Protein AF-0000000085167346 (afdb_homodimer)

Radius of gyration: 17.02 Å; Cα contacts (8 Å, |Δi|>4): 384; chains: 2; bounding box: 37×52×41 Å

Sequence (220 aa):
MSSNIITVTDASFEADVLQSSQAVLVDFWAPWCMPCKMLAPLLADLAEEFHDTLRIAKVNADENKQHMEKYSVRGLPSILLFVDGVERARLVGMQSKTRLVTFIEDQLELMSSNIITVTDASFEADVLQSSQAVLVDFWAPWCMPCKMLAPLLADLAEEFHDTLRIAKVNADENKQHMEKYSVRGLPSILLFVDGVERARLVGMQSKTRLVTFIEDQLEL

InterPro domains:
  IPR005746 Thioredoxin [PIRSF000077] (4-106)
  IPR005746 Thioredoxin [TIGR01068] (9-107)
  IPR013766 Thioredoxin domain [PF00085] (5-105)
  IPR013766 Thioredoxin domain [PS51352] (1-109)
  IPR036249 Thioredoxin-like superfamily [SSF52833] (2-109)

Solvent-accessible surface area (backbone atoms only — not comparable to full-atom values): 11625 Å² total; per-residue (Å²): 130,82,68,38,57,43,82,43,45,69,86,40,34,56,65,68,43,40,62,24,93,48,31,28,39,34,34,34,30,47,95,86,34,62,57,31,59,67,39,48,62,51,51,54,51,47,19,61,76,33,50,89,60,33,36,31,32,39,31,48,49,87,80,22,56,65,55,32,59,61,58,42,58,84,57,71,22,27,39,37,33,28,49,80,46,36,73,41,33,35,41,43,42,80,68,53,63,69,56,50,51,52,50,51,30,63,76,65,69,100,129,80,68,38,57,44,83,43,46,69,85,42,34,55,64,68,43,41,63,24,93,47,31,28,40,34,36,35,30,46,97,88,36,61,59,30,59,67,39,47,62,51,50,53,51,46,19,61,75,34,50,89,60,34,36,31,31,40,32,50,48,87,78,21,56,65,53,32,58,62,58,42,59,85,58,70,21,26,40,37,33,28,48,79,45,36,75,42,33,36,40,44,42,80,67,53,64,66,55,49,51,51,50,50,30,61,75,64,68,100

Structure (mmCIF, N/CA/C/O backbone):
data_AF-0000000085167346-model_v1
#
loop_
_entity.id
_entity.type
_entity.pdbx_description
1 polymer Thioredoxin
#
loop_
_atom_site.group_PDB
_atom_site.id
_atom_site.type_symbol
_atom_site.label_atom_id
_atom_site.label_alt_id
_atom_site.label_comp_id
_atom_site.label_asym_id
_atom_site.label_entity_id
_atom_site.label_seq_id
_atom_site.pdbx_PDB_ins_code
_atom_site.Cartn_x
_atom_site.Cartn_y
_atom_site.Cartn_z
_atom_site.occupancy
_atom_site.B_iso_or_equiv
_atom_site.auth_seq_id
_atom_site.auth_comp_id
_atom_site.auth_asym_id
_atom_site.auth_atom_id
_atom_site.pdbx_PDB_model_num
ATOM 1 N N . MET A 1 1 ? -1.165 30.406 5.082 1 41 1 MET A N 1
ATOM 2 C CA . MET A 1 1 ? -2.102 29.297 5.027 1 41 1 MET A CA 1
ATOM 3 C C . MET A 1 1 ? -1.536 28.078 5.746 1 41 1 MET A C 1
ATOM 5 O O . MET A 1 1 ? -0.319 27.891 5.793 1 41 1 MET A O 1
ATOM 9 N N . SER A 1 2 ? -2.055 27.453 6.867 1 47.03 2 SER A N 1
ATOM 10 C CA . SER A 1 2 ? -1.569 26.406 7.762 1 47.03 2 SER A CA 1
ATOM 11 C C . SER A 1 2 ? -0.993 25.234 6.977 1 47.03 2 SER A C 1
ATOM 13 O O . SER A 1 2 ? -1.47 24.906 5.887 1 47.03 2 SER A O 1
ATOM 15 N N . SER A 1 3 ? 0.276 24.828 7.191 1 62.5 3 SER A N 1
ATOM 16 C CA . SER A 1 3 ? 1.002 23.844 6.406 1 62.5 3 SER A CA 1
ATOM 17 C C . SER A 1 3 ? 0.186 22.562 6.242 1 62.5 3 SER A C 1
ATOM 19 O O . SER A 1 3 ? -0.367 22.047 7.215 1 62.5 3 SER A O 1
ATOM 21 N N . ASN A 1 4 ? -0.464 22.375 5.117 1 84.38 4 ASN A N 1
ATOM 22 C CA . ASN A 1 4 ? -1.219 21.141 4.867 1 84.38 4 ASN A CA 1
ATOM 23 C C . ASN A 1 4 ? -0.367 19.906 5.102 1 84.38 4 ASN A C 1
ATOM 25 O O . ASN A 1 4 ? -0.736 18.797 4.688 1 84.38 4 ASN A O 1
ATOM 29 N N . ILE A 1 5 ? 0.808 20.281 5.879 1 96 5 ILE A N 1
ATOM 30 C CA . ILE A 1 5 ? 1.661 19.188 6.34 1 96 5 ILE A CA 1
ATOM 31 C C . ILE A 1 5 ? 1.719 19.188 7.863 1 96 5 ILE A C 1
ATOM 33 O O . ILE A 1 5 ? 2.02 20.219 8.484 1 96 5 ILE A O 1
ATOM 37 N N . ILE A 1 6 ? 1.469 18.109 8.477 1 97.44 6 ILE A N 1
ATOM 38 C CA . ILE A 1 6 ? 1.479 18.016 9.93 1 97.44 6 ILE A CA 1
ATOM 39 C C . ILE A 1 6 ? 2.471 16.938 10.367 1 97.44 6 ILE A C 1
ATOM 41 O O . ILE A 1 6 ? 2.721 15.977 9.641 1 97.44 6 ILE A O 1
ATOM 45 N N . THR A 1 7 ? 3.049 17.172 11.539 1 98.25 7 THR A N 1
ATOM 46 C CA . THR A 1 7 ? 3.842 16.125 12.195 1 98.25 7 THR A CA 1
ATOM 47 C C . THR A 1 7 ? 2.959 15.242 13.062 1 98.25 7 THR A C 1
ATOM 49 O O . THR A 1 7 ? 2.189 15.734 13.883 1 98.25 7 THR A O 1
ATOM 52 N N . VAL A 1 8 ? 3.014 14.031 12.883 1 98.75 8 VAL A N 1
ATOM 53 C CA . VAL A 1 8 ? 2.174 13.062 13.578 1 98.75 8 VAL A CA 1
ATOM 54 C C . VAL A 1 8 ? 3.049 12.102 14.375 1 98.75 8 VAL A C 1
ATOM 56 O O . VAL A 1 8 ? 4.109 11.672 13.906 1 98.75 8 VAL A O 1
ATOM 59 N N . THR A 1 9 ? 2.682 11.734 15.602 1 98.69 9 THR A N 1
ATOM 60 C CA . THR A 1 9 ? 3.369 10.797 16.484 1 98.69 9 THR A CA 1
ATOM 61 C C . THR A 1 9 ? 2.477 9.594 16.797 1 98.69 9 THR A C 1
ATOM 63 O O . THR A 1 9 ? 1.293 9.586 16.453 1 98.69 9 THR A O 1
ATOM 66 N N . ASP A 1 10 ? 3.08 8.602 17.406 1 98.69 10 ASP A N 1
ATOM 67 C CA . ASP A 1 10 ? 2.309 7.453 17.859 1 98.69 10 ASP A CA 1
ATOM 68 C C . ASP A 1 10 ? 1.144 7.898 18.75 1 98.69 10 ASP A C 1
ATOM 70 O O . ASP A 1 10 ? 0.058 7.316 18.688 1 98.69 10 ASP A O 1
ATOM 74 N N . ALA 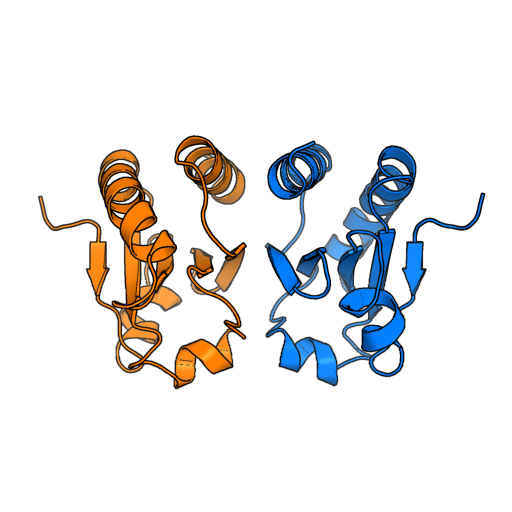A 1 11 ? 1.342 8.984 19.469 1 98.56 11 ALA A N 1
ATOM 75 C CA . ALA A 1 11 ? 0.321 9.453 20.391 1 98.56 11 ALA A CA 1
ATOM 76 C C . ALA A 1 11 ? -0.81 10.164 19.656 1 98.56 11 ALA A C 1
ATOM 78 O O . ALA A 1 11 ? -1.964 10.117 20.094 1 98.56 11 ALA A O 1
ATOM 79 N N . SER A 1 12 ? -0.511 10.797 18.562 1 98.56 12 SER A N 1
ATOM 80 C CA . SER A 1 12 ? -1.513 11.641 17.922 1 98.56 12 SER A CA 1
ATOM 81 C C . SER A 1 12 ? -2.092 10.977 16.672 1 98.56 12 SER A C 1
ATOM 83 O O . SER A 1 12 ? -3.055 11.469 16.078 1 98.56 12 SER A O 1
ATOM 85 N N . PHE A 1 13 ? -1.532 9.867 16.281 1 98.88 13 PHE A N 1
ATOM 86 C CA . PHE A 1 13 ? -1.864 9.219 15.016 1 98.88 13 PHE A CA 1
ATOM 87 C C . PHE A 1 13 ? -3.367 9 14.898 1 98.88 13 PHE A C 1
ATOM 89 O O . PHE A 1 13 ? -3.963 9.289 13.859 1 98.88 13 PHE A O 1
ATOM 96 N N . GLU A 1 14 ? -4.004 8.477 15.914 1 98.62 14 GLU A N 1
ATOM 97 C CA . GLU A 1 14 ? -5.438 8.203 15.883 1 98.62 14 GLU A CA 1
ATOM 98 C C . GLU A 1 14 ? -6.234 9.461 15.57 1 98.62 14 GLU A C 1
ATOM 100 O O . GLU A 1 14 ? -7.043 9.477 14.641 1 98.62 14 GLU A O 1
ATOM 105 N N . ALA A 1 15 ? -6.02 10.484 16.266 1 98.56 15 ALA A N 1
ATOM 106 C CA . ALA A 1 15 ? -6.758 11.734 16.109 1 98.56 15 ALA A CA 1
ATOM 107 C C . ALA A 1 15 ? -6.441 12.398 14.773 1 98.56 15 ALA A C 1
ATOM 109 O O . ALA A 1 15 ? -7.348 12.836 14.055 1 98.56 15 ALA A O 1
ATOM 110 N N . ASP A 1 16 ? -5.137 12.367 14.383 1 98.31 16 ASP A N 1
ATOM 111 C CA . ASP A 1 16 ? -4.691 13.164 13.242 1 98.31 16 ASP A CA 1
ATOM 112 C C . ASP A 1 16 ? -4.934 12.422 11.93 1 98.31 16 ASP A C 1
ATOM 114 O O . ASP A 1 16 ? -5.133 13.047 10.883 1 98.31 16 ASP A O 1
ATOM 118 N N . VAL A 1 17 ? -4.93 11.078 12 1 98.62 17 VAL A N 1
ATOM 119 C CA . VAL A 1 17 ? -4.969 10.297 10.766 1 98.62 17 VAL A CA 1
ATOM 120 C C . VAL A 1 17 ? -6.27 9.5 10.711 1 98.62 17 VAL A C 1
ATOM 122 O O . VAL A 1 17 ? -7.062 9.664 9.781 1 98.62 17 VAL A O 1
ATOM 125 N N . LEU A 1 18 ? -6.555 8.75 11.719 1 98.62 18 LEU A N 1
ATOM 126 C CA . LEU A 1 18 ? -7.656 7.793 11.641 1 98.62 18 LEU A CA 1
ATOM 127 C C . LEU A 1 18 ? -9 8.5 11.805 1 98.62 18 LEU A C 1
ATOM 129 O O . LEU A 1 18 ? -10 8.07 11.227 1 98.62 18 LEU A O 1
ATOM 133 N N . GLN A 1 19 ? -9.047 9.578 12.508 1 98.62 19 GLN A N 1
ATOM 134 C CA . GLN A 1 19 ? -10.297 10.273 12.758 1 98.62 19 GLN A CA 1
ATOM 135 C C . GLN A 1 19 ? -10.414 11.531 11.898 1 98.62 19 GLN A C 1
ATOM 137 O O . GLN A 1 19 ? -11.344 12.32 12.062 1 98.62 19 GLN A O 1
ATOM 142 N N . SER A 1 20 ? -9.453 11.695 11.008 1 97.56 20 SER A N 1
ATOM 143 C CA . SER A 1 20 ? -9.5 12.859 10.133 1 97.56 20 SER A CA 1
ATOM 144 C C . SER A 1 20 ? -10.703 12.812 9.203 1 97.56 20 SER A C 1
ATOM 146 O O . SER A 1 20 ? -11.047 11.75 8.672 1 97.56 20 SER A O 1
ATOM 148 N N . SER A 1 21 ? -11.336 13.945 8.93 1 96.25 21 SER A N 1
ATOM 149 C CA . SER A 1 21 ? -12.422 14.039 7.965 1 96.25 21 SER A CA 1
ATOM 150 C C . SER A 1 21 ? -11.898 14.102 6.539 1 96.25 21 SER A C 1
ATOM 152 O O . SER A 1 21 ? -12.641 13.844 5.586 1 96.25 21 SER A O 1
ATOM 154 N N . GLN A 1 22 ? -10.664 14.461 6.387 1 96.25 22 GLN A N 1
ATOM 155 C CA . GLN A 1 22 ? -10 14.477 5.09 1 96.25 22 GLN A CA 1
ATOM 156 C C . GLN A 1 22 ? -9.148 13.227 4.887 1 96.25 22 GLN A C 1
ATOM 158 O O . GLN A 1 22 ? -8.719 12.594 5.855 1 96.25 22 GLN A O 1
ATOM 163 N N . ALA A 1 23 ? -8.93 12.891 3.61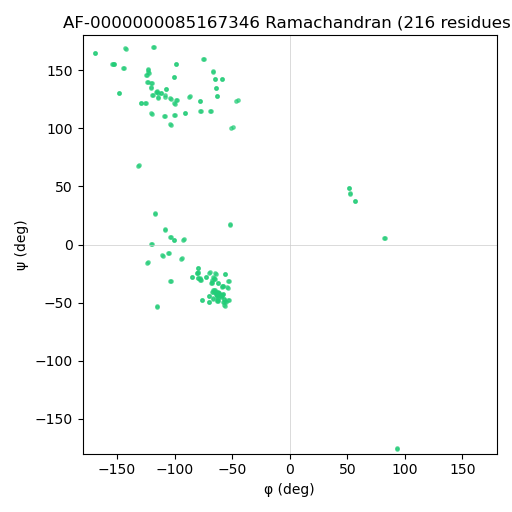3 1 98.25 23 ALA A N 1
ATOM 164 C CA . ALA A 1 23 ? -7.898 11.898 3.324 1 98.25 23 ALA A CA 1
ATOM 165 C C . ALA A 1 23 ? -6.535 12.352 3.84 1 98.25 23 ALA A C 1
ATOM 167 O O . ALA A 1 23 ? -6.223 13.547 3.816 1 98.25 23 ALA A O 1
ATOM 168 N N . VAL A 1 24 ? -5.742 11.414 4.352 1 98.69 24 VAL A N 1
ATOM 169 C CA . VAL A 1 24 ? -4.426 11.758 4.883 1 98.69 24 VAL A CA 1
ATOM 170 C C . VAL A 1 24 ? -3.357 10.898 4.203 1 98.69 24 VAL A C 1
ATOM 172 O O . VAL A 1 24 ? -3.465 9.672 4.176 1 98.69 24 VAL A O 1
ATOM 175 N N . LEU A 1 25 ? -2.449 11.531 3.602 1 98.88 2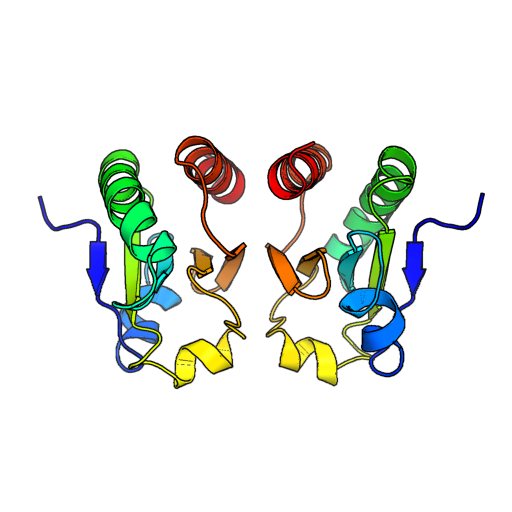5 LEU A N 1
ATOM 176 C CA . LEU A 1 25 ? -1.25 10.875 3.096 1 98.88 25 LEU A CA 1
ATOM 177 C C . LEU A 1 25 ? -0.141 10.883 4.145 1 98.88 25 LEU A C 1
ATOM 179 O O . LEU A 1 25 ? 0.386 11.945 4.488 1 98.88 25 LEU A O 1
ATOM 183 N N . VAL A 1 26 ? 0.184 9.711 4.605 1 98.94 26 VAL A N 1
ATOM 184 C CA . VAL A 1 26 ? 1.174 9.586 5.672 1 98.94 26 VAL A CA 1
ATOM 185 C C . VAL A 1 26 ? 2.533 9.234 5.074 1 98.94 26 VAL A C 1
ATOM 187 O O . VAL A 1 26 ? 2.662 8.242 4.352 1 98.94 26 VAL A O 1
ATOM 190 N N . ASP A 1 27 ? 3.512 10.062 5.383 1 98.94 27 ASP A N 1
ATOM 191 C CA . ASP A 1 27 ? 4.902 9.852 4.992 1 98.94 27 ASP A CA 1
ATOM 192 C C . ASP A 1 27 ? 5.738 9.367 6.176 1 98.94 27 ASP A C 1
ATOM 194 O O . ASP A 1 27 ? 6.027 10.133 7.094 1 98.94 27 ASP A O 1
ATOM 198 N N . PHE A 1 28 ? 6.016 8.086 6.148 1 98.94 28 PHE A N 1
ATOM 199 C CA . PHE A 1 28 ? 7.023 7.582 7.078 1 98.94 28 PHE A CA 1
ATOM 200 C C . PHE A 1 28 ? 8.422 7.906 6.578 1 98.94 28 PHE A C 1
ATOM 202 O O . PHE A 1 28 ? 8.805 7.496 5.48 1 98.94 28 PHE A O 1
ATOM 209 N N . TRP A 1 29 ? 9.156 8.586 7.418 1 98.88 29 TRP A N 1
ATOM 210 C CA . TRP A 1 29 ? 10.445 9.133 6.996 1 98.88 29 TRP A CA 1
ATOM 211 C C . TRP A 1 29 ? 11.469 9.039 8.125 1 98.88 29 TRP A C 1
ATOM 213 O O . TRP A 1 29 ? 11.141 8.641 9.242 1 98.88 29 TRP A O 1
ATOM 223 N N . ALA A 1 30 ? 12.727 9.289 7.762 1 98.81 30 ALA A N 1
ATOM 224 C CA . ALA A 1 30 ? 13.797 9.438 8.75 1 98.81 30 ALA A CA 1
ATOM 225 C C . ALA A 1 30 ? 14.805 10.492 8.297 1 98.81 30 ALA A C 1
ATOM 227 O O . ALA A 1 30 ? 14.992 10.719 7.102 1 98.81 30 ALA A O 1
ATOM 228 N N . PRO A 1 31 ? 15.469 11.141 9.312 1 98.19 31 PRO A N 1
ATOM 229 C CA . PRO A 1 31 ? 16.422 12.195 8.953 1 98.19 31 PRO A CA 1
ATOM 230 C C . PRO A 1 31 ? 17.625 11.664 8.164 1 98.19 31 PRO A C 1
ATOM 232 O O . PRO A 1 31 ? 18.266 12.414 7.426 1 98.19 31 PRO A O 1
ATOM 235 N N . TRP A 1 32 ? 17.984 10.391 8.289 1 98.38 32 TRP A N 1
ATOM 236 C CA . TRP A 1 32 ? 19.156 9.789 7.664 1 98.38 32 TRP A CA 1
ATOM 237 C C . TRP A 1 32 ? 18.797 9.18 6.312 1 98.38 32 TRP A C 1
ATOM 239 O O . TRP A 1 32 ? 19.641 8.555 5.668 1 98.38 32 TRP A O 1
ATOM 249 N N . CYS A 1 33 ? 17.672 9.328 5.902 1 98.5 33 CYS A N 1
ATOM 250 C CA . CYS A 1 33 ? 17.203 8.695 4.676 1 98.5 33 CYS A CA 1
ATOM 251 C C . CYS A 1 33 ? 17.219 9.672 3.51 1 98.5 33 CYS A C 1
ATOM 253 O O . CYS A 1 33 ? 16.375 10.555 3.416 1 98.5 33 CYS A O 1
ATOM 255 N N . MET A 1 34 ? 18.031 9.508 2.576 1 98.56 34 MET A N 1
ATOM 256 C CA . MET A 1 34 ? 18.234 10.445 1.479 1 98.56 34 MET A CA 1
ATOM 257 C C . MET A 1 34 ? 17.016 10.461 0.546 1 98.56 34 MET A C 1
ATOM 259 O O . MET A 1 34 ? 16.516 11.523 0.186 1 98.56 34 MET A O 1
ATOM 263 N N . PRO A 1 35 ? 16.578 9.328 0.141 1 98.69 35 PRO A N 1
ATOM 264 C CA . PRO A 1 35 ? 15.352 9.414 -0.658 1 98.69 35 PRO A CA 1
ATOM 265 C C . PRO A 1 35 ? 14.227 10.164 0.053 1 98.69 35 PRO A C 1
ATOM 267 O O . PRO A 1 35 ? 13.445 10.867 -0.593 1 98.69 35 PRO A O 1
ATOM 270 N N . CYS A 1 36 ? 14.109 10.016 1.337 1 98.81 36 CYS A N 1
ATOM 271 C CA . CYS A 1 36 ? 13.125 10.773 2.102 1 98.81 36 CYS A CA 1
ATOM 272 C C . CYS A 1 36 ? 13.352 12.273 1.956 1 98.81 36 CYS A C 1
ATOM 274 O O . CYS A 1 36 ? 12.391 13.031 1.812 1 98.81 36 CYS A O 1
ATOM 276 N N . LYS A 1 37 ? 14.555 12.625 2.031 1 98.5 37 LYS A N 1
ATOM 277 C CA . LYS A 1 37 ? 14.875 14.039 1.878 1 98.5 37 LYS A CA 1
ATOM 278 C C . LYS A 1 37 ? 14.477 14.555 0.498 1 98.5 37 LYS A C 1
ATOM 280 O O . LYS A 1 37 ? 13.977 15.672 0.364 1 98.5 37 LYS A O 1
ATOM 285 N N . MET A 1 38 ? 14.727 13.75 -0.525 1 98.69 38 MET A N 1
ATOM 286 C CA . MET A 1 38 ? 14.359 14.102 -1.894 1 98.69 38 MET A CA 1
ATOM 287 C C . MET A 1 38 ? 12.852 14.172 -2.059 1 98.69 38 MET A C 1
ATOM 289 O O . MET A 1 38 ? 12.344 14.938 -2.875 1 98.69 38 MET A O 1
ATOM 293 N N . LEU A 1 39 ? 12.141 13.43 -1.295 1 98.69 39 LEU A N 1
ATOM 294 C CA . LEU A 1 39 ? 10.688 13.328 -1.387 1 98.69 39 LEU A CA 1
ATOM 295 C C . LEU A 1 39 ? 10.023 14.523 -0.704 1 98.69 39 LEU A C 1
ATOM 297 O O . LEU A 1 39 ? 8.938 14.945 -1.113 1 98.69 39 LEU A O 1
ATOM 301 N N . ALA A 1 40 ? 10.656 15.062 0.27 1 98.19 40 ALA A N 1
ATOM 302 C CA . ALA A 1 40 ? 10.07 16.062 1.159 1 98.19 40 ALA A CA 1
ATOM 303 C C . ALA A 1 40 ? 9.531 17.25 0.369 1 98.19 40 ALA A C 1
ATOM 305 O O . ALA A 1 40 ? 8.375 17.641 0.537 1 98.19 40 ALA A O 1
ATOM 306 N N . PRO A 1 41 ? 10.336 17.844 -0.575 1 97.94 41 PRO A N 1
ATOM 307 C CA . PRO A 1 41 ? 9.797 19 -1.303 1 97.94 41 PRO A CA 1
ATOM 308 C C . PRO A 1 41 ? 8.641 18.625 -2.227 1 97.94 41 PRO A C 1
ATOM 310 O O . PRO A 1 41 ? 7.746 19.438 -2.461 1 97.94 41 PRO A O 1
ATOM 313 N N . LEU A 1 42 ? 8.625 17.422 -2.771 1 98.5 42 LEU A N 1
ATOM 314 C CA . LEU A 1 42 ? 7.52 16.984 -3.613 1 98.5 42 LEU A CA 1
ATOM 315 C C . LEU A 1 42 ? 6.227 16.891 -2.811 1 98.5 42 LEU A C 1
ATOM 317 O O . LEU A 1 42 ? 5.164 17.281 -3.295 1 98.5 42 LEU A O 1
ATOM 321 N N . LEU A 1 43 ? 6.367 16.406 -1.572 1 98.38 43 LEU A N 1
ATOM 322 C CA . LEU A 1 43 ? 5.195 16.297 -0.712 1 98.38 43 LEU A CA 1
ATOM 323 C C . LEU A 1 43 ? 4.684 17.672 -0.317 1 98.38 43 LEU A C 1
ATOM 325 O O . LEU A 1 43 ? 3.475 17.875 -0.169 1 98.38 43 LEU A O 1
ATOM 329 N N . ALA A 1 44 ? 5.598 18.609 -0.169 1 97.25 44 ALA A N 1
ATOM 330 C CA . ALA A 1 44 ? 5.188 20 0.105 1 97.25 44 ALA A CA 1
ATOM 331 C C . ALA A 1 44 ? 4.379 20.562 -1.053 1 97.25 44 ALA A C 1
ATOM 333 O O . ALA A 1 44 ? 3.35 21.219 -0.839 1 97.25 44 ALA A O 1
ATOM 334 N N . ASP A 1 45 ? 4.828 20.297 -2.234 1 97.31 45 ASP A N 1
ATOM 335 C CA . ASP A 1 45 ? 4.102 20.734 -3.424 1 97.31 45 ASP A CA 1
ATOM 336 C C . ASP A 1 45 ? 2.711 20.109 -3.48 1 97.31 45 ASP A C 1
ATOM 338 O O . ASP A 1 45 ? 1.728 20.781 -3.789 1 97.31 45 ASP A O 1
ATOM 342 N N . LEU A 1 46 ? 2.633 18.844 -3.146 1 97.75 46 LEU A N 1
ATOM 343 C CA . LEU A 1 46 ? 1.366 18.125 -3.174 1 97.75 46 LEU A CA 1
ATOM 344 C C . LEU A 1 46 ? 0.411 18.672 -2.115 1 97.75 46 LEU A C 1
ATOM 346 O O . LEU A 1 46 ? -0.798 18.75 -2.346 1 97.75 46 LEU A O 1
ATOM 350 N N . ALA A 1 47 ? 0.961 18.984 -0.98 1 97.12 47 ALA A N 1
ATOM 351 C CA . ALA A 1 47 ? 0.144 19.531 0.096 1 97.12 47 ALA A CA 1
ATOM 352 C C . ALA A 1 47 ? -0.558 20.812 -0.351 1 97.12 47 ALA A C 1
ATOM 354 O O . ALA A 1 47 ? -1.704 21.062 0.03 1 97.12 47 ALA A O 1
ATOM 355 N N . GLU A 1 48 ? 0.158 21.516 -1.148 1 95.75 48 GLU A N 1
ATOM 356 C CA . GLU A 1 48 ? -0.43 22.75 -1.684 1 95.75 48 GLU A CA 1
ATOM 357 C C . GLU A 1 48 ? -1.436 22.438 -2.789 1 95.75 48 GLU A C 1
ATOM 359 O O . GLU A 1 48 ? -2.553 22.953 -2.781 1 95.75 48 GLU A O 1
ATOM 364 N N . GLU A 1 49 ? -1.074 21.641 -3.658 1 95.69 49 GLU A N 1
ATOM 365 C CA . GLU A 1 49 ? -1.883 21.312 -4.832 1 95.69 49 GLU A CA 1
ATOM 366 C C . GLU A 1 49 ? -3.205 20.656 -4.426 1 95.69 49 GLU A C 1
ATOM 368 O O . GLU A 1 49 ? -4.238 20.922 -5.047 1 95.69 49 GLU A O 1
ATOM 373 N N . PHE A 1 50 ? -3.197 19.891 -3.336 1 96.75 50 PHE A N 1
ATOM 374 C CA . PHE A 1 50 ? -4.375 19.125 -2.939 1 96.75 50 PHE A CA 1
ATOM 375 C C . PHE A 1 50 ? -4.895 19.609 -1.587 1 96.75 50 PHE A C 1
ATOM 377 O O . PHE A 1 50 ? -5.512 18.828 -0.849 1 96.75 50 PHE A O 1
ATOM 384 N N . HIS A 1 51 ? -4.656 20.797 -1.252 1 93.44 51 HIS A N 1
ATOM 385 C CA . HIS A 1 51 ? -4.891 21.328 0.085 1 93.44 51 HIS A CA 1
ATOM 386 C C . HIS A 1 51 ? -6.344 21.141 0.508 1 93.44 51 HIS A C 1
ATOM 388 O O . HIS A 1 51 ? -6.633 20.984 1.696 1 93.44 51 HIS A O 1
ATOM 394 N N . ASP A 1 52 ? -7.238 21.047 -0.352 1 92.94 52 ASP A N 1
ATOM 395 C CA . ASP A 1 52 ? -8.656 20.969 -0.004 1 92.94 52 ASP A CA 1
ATOM 396 C C . ASP A 1 52 ? -9.117 19.516 0.098 1 92.94 52 ASP A C 1
ATOM 398 O O . ASP A 1 52 ? -10.188 19.234 0.639 1 92.94 52 ASP A O 1
ATOM 402 N N . THR A 1 53 ? -8.328 18.594 -0.347 1 95.06 53 THR A N 1
ATOM 403 C CA . THR A 1 53 ? -8.812 17.219 -0.477 1 95.06 53 THR A CA 1
ATOM 404 C C . THR A 1 53 ? -7.922 16.266 0.304 1 95.06 53 THR A C 1
ATOM 406 O O . THR A 1 53 ? -8.344 15.148 0.635 1 95.06 53 THR A O 1
ATOM 409 N N . LEU A 1 54 ? -6.734 16.781 0.651 1 96.62 54 LEU A N 1
ATOM 410 C CA . LEU A 1 54 ? -5.727 15.867 1.17 1 96.62 54 LEU A CA 1
ATOM 411 C C . LEU A 1 54 ? -4.832 16.562 2.193 1 96.62 54 LEU A C 1
ATOM 413 O O . LEU A 1 54 ? -4.387 17.688 1.97 1 96.62 54 LEU A O 1
ATOM 417 N N . ARG A 1 55 ? -4.652 15.922 3.369 1 97.19 55 ARG A N 1
ATOM 418 C CA . ARG A 1 55 ? -3.637 16.344 4.332 1 97.19 55 ARG A CA 1
ATOM 419 C C . ARG A 1 55 ? -2.402 15.445 4.242 1 97.19 55 ARG A C 1
ATOM 421 O O . ARG A 1 55 ? -2.516 14.242 4.004 1 97.19 55 ARG A O 1
ATOM 428 N N . ILE A 1 56 ? -1.296 16.016 4.426 1 98.44 56 ILE A N 1
ATOM 429 C CA . ILE A 1 56 ? -0.064 15.234 4.453 1 98.44 56 ILE A CA 1
ATOM 430 C C . ILE A 1 56 ? 0.472 15.172 5.883 1 98.44 56 ILE A C 1
ATOM 432 O O . ILE A 1 56 ? 0.557 16.188 6.57 1 98.44 56 ILE A O 1
ATOM 436 N N . ALA A 1 57 ? 0.746 14.016 6.355 1 98.75 57 ALA A N 1
ATOM 437 C CA . ALA A 1 57 ? 1.27 13.758 7.695 1 98.75 57 ALA A CA 1
ATOM 438 C C . ALA A 1 57 ? 2.668 13.148 7.629 1 98.75 57 ALA A C 1
ATOM 440 O O . ALA A 1 57 ? 2.918 12.234 6.836 1 98.75 57 ALA A O 1
ATOM 441 N N . LYS A 1 58 ? 3.551 13.672 8.375 1 98.81 58 LYS A N 1
ATOM 442 C CA . LYS A 1 58 ? 4.902 13.133 8.477 1 98.81 58 LYS A CA 1
ATOM 443 C C . LYS A 1 58 ? 5.094 12.367 9.781 1 98.81 58 LYS A C 1
ATOM 445 O O . LYS A 1 58 ? 4.84 12.906 10.867 1 98.81 58 LYS A O 1
ATOM 450 N N . VAL A 1 59 ? 5.527 11.148 9.68 1 98.88 59 VAL A N 1
ATOM 451 C CA . VAL A 1 59 ? 5.785 10.297 10.836 1 98.88 59 VAL A CA 1
ATOM 452 C C . VAL A 1 59 ? 7.25 9.867 10.844 1 98.88 59 VAL A C 1
ATOM 454 O O . VAL A 1 59 ? 7.684 9.102 9.977 1 98.88 59 VAL A O 1
ATOM 457 N N . ASN A 1 60 ? 8.039 10.336 11.828 1 98.94 60 ASN A N 1
ATOM 458 C CA . ASN A 1 60 ? 9.438 9.93 11.969 1 98.94 60 ASN A CA 1
ATOM 459 C C . ASN A 1 60 ? 9.547 8.461 12.3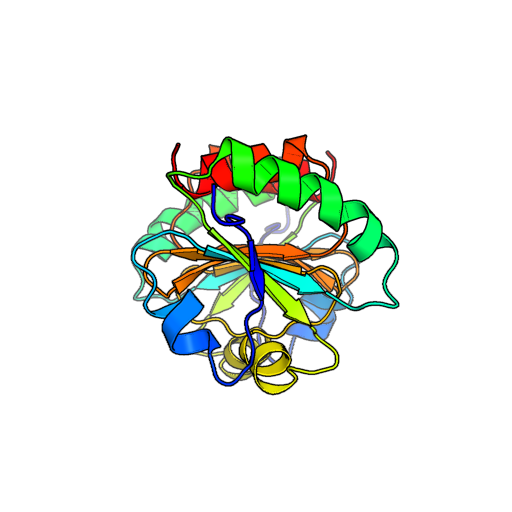91 1 98.94 60 ASN A C 1
ATOM 461 O O . ASN A 1 60 ? 9.156 8.102 13.5 1 98.94 60 ASN A O 1
ATOM 465 N N . ALA A 1 61 ? 10.102 7.699 11.516 1 98.69 61 ALA A N 1
ATOM 466 C CA . ALA A 1 61 ? 10.156 6.25 11.719 1 98.69 61 ALA A CA 1
ATOM 467 C C . ALA A 1 61 ? 11.031 5.898 12.922 1 98.69 61 ALA A C 1
ATOM 469 O O . ALA A 1 61 ? 10.797 4.887 13.586 1 98.69 61 ALA A O 1
ATOM 470 N N . ASP A 1 62 ? 12.039 6.711 13.219 1 98.44 62 ASP A N 1
ATOM 471 C CA . ASP A 1 62 ? 12.945 6.453 14.336 1 98.44 62 ASP A CA 1
ATOM 472 C C . ASP A 1 62 ? 12.234 6.641 15.672 1 98.44 62 ASP A C 1
ATOM 474 O O . ASP A 1 62 ? 12.594 6.016 16.672 1 98.44 62 ASP A O 1
ATOM 478 N N . GLU A 1 63 ? 11.211 7.406 15.648 1 98.5 63 GLU A N 1
ATOM 479 C CA . GLU A 1 63 ? 10.602 7.848 16.906 1 98.5 63 GLU A CA 1
ATOM 480 C C . GLU A 1 63 ? 9.227 7.211 17.109 1 98.5 63 GLU A C 1
ATOM 482 O O . GLU A 1 63 ? 8.617 7.367 18.156 1 98.5 63 GLU A O 1
ATOM 487 N N . ASN A 1 64 ? 8.75 6.57 16.141 1 98.56 64 ASN A N 1
ATOM 488 C CA . ASN A 1 64 ? 7.379 6.078 16.156 1 98.56 64 ASN A CA 1
ATOM 489 C C . ASN A 1 64 ? 7.305 4.613 15.742 1 98.56 64 ASN A C 1
ATOM 491 O O . ASN A 1 64 ? 6.613 4.273 14.781 1 98.56 64 ASN A O 1
ATOM 495 N N . LYS A 1 65 ? 7.836 3.742 16.562 1 97.94 65 LYS A N 1
ATOM 496 C CA . LYS A 1 65 ? 8 2.322 16.266 1 97.94 65 LYS A CA 1
ATOM 497 C C . LYS A 1 65 ? 6.66 1.595 16.312 1 97.94 65 LYS A C 1
ATOM 499 O O . LYS A 1 65 ? 6.457 0.617 15.586 1 97.94 65 LYS A O 1
ATOM 504 N N . GLN A 1 66 ? 5.766 2.131 17.125 1 98.19 66 GLN A N 1
ATOM 505 C CA . GLN A 1 66 ? 4.469 1.477 17.25 1 98.19 66 GLN A CA 1
ATOM 506 C C . GLN A 1 66 ? 3.727 1.464 15.914 1 98.19 66 GLN A C 1
ATOM 508 O O . GLN A 1 66 ? 3.25 0.416 15.469 1 98.19 66 GLN A O 1
ATOM 513 N N . HIS A 1 67 ? 3.654 2.555 15.25 1 98.12 67 HIS A N 1
ATOM 514 C CA . HIS A 1 67 ? 2.898 2.615 14.008 1 98.12 67 HIS A CA 1
ATOM 515 C C . HIS A 1 67 ? 3.709 2.061 12.844 1 98.12 67 HIS A C 1
ATOM 517 O O . HIS A 1 67 ? 3.143 1.592 11.852 1 98.12 67 HIS A O 1
ATOM 523 N N . MET A 1 68 ? 5.086 2.088 12.945 1 97.94 68 MET A N 1
ATOM 524 C CA . MET A 1 68 ? 5.895 1.34 11.984 1 97.94 68 MET A CA 1
ATOM 525 C C . MET A 1 68 ? 5.512 -0.137 11.984 1 97.94 68 MET A C 1
ATOM 527 O O . MET A 1 68 ? 5.305 -0.728 10.922 1 97.94 68 MET A O 1
ATOM 531 N N . GLU A 1 69 ? 5.414 -0.658 13.203 1 97.5 69 GLU A N 1
ATOM 532 C CA . GLU A 1 69 ? 5.066 -2.068 13.352 1 97.5 69 GLU A CA 1
ATOM 533 C C . GLU A 1 69 ? 3.615 -2.324 12.961 1 97.5 69 GLU A C 1
ATOM 535 O O . GLU A 1 69 ? 3.322 -3.26 12.211 1 97.5 69 GLU A O 1
ATOM 540 N N . LYS A 1 70 ? 2.713 -1.479 13.391 1 97.62 70 LYS A N 1
ATOM 541 C CA . LYS A 1 70 ? 1.281 -1.658 13.156 1 97.62 70 LYS A CA 1
ATOM 542 C C . LYS A 1 70 ? 0.967 -1.714 11.664 1 97.62 70 LYS A C 1
ATOM 544 O O . LYS A 1 70 ? 0.111 -2.49 11.234 1 97.62 70 LYS A O 1
ATOM 549 N N . TYR A 1 71 ? 1.678 -0.944 10.922 1 98.19 71 TYR A N 1
ATOM 550 C CA . TYR A 1 71 ? 1.374 -0.874 9.5 1 98.19 71 TYR A CA 1
ATOM 551 C C . TYR A 1 71 ? 2.447 -1.576 8.68 1 98.19 71 TYR A C 1
ATOM 553 O O . TYR A 1 71 ? 2.488 -1.44 7.453 1 98.19 71 TYR A O 1
ATOM 561 N N . SER A 1 72 ? 3.293 -2.34 9.359 1 97.88 72 SER A N 1
ATOM 562 C CA . SER A 1 72 ? 4.32 -3.154 8.711 1 97.88 72 SER A CA 1
ATOM 563 C C . SER A 1 72 ? 5.145 -2.326 7.734 1 97.88 72 SER A C 1
ATOM 565 O O . SER A 1 72 ? 5.348 -2.732 6.59 1 97.88 72 SER A O 1
ATOM 567 N N . VAL A 1 73 ? 5.598 -1.176 8.234 1 98 73 VAL A N 1
ATOM 568 C CA . VAL A 1 73 ? 6.508 -0.35 7.445 1 98 73 VAL A CA 1
ATOM 569 C C . VAL A 1 73 ? 7.914 -0.939 7.496 1 98 73 VAL A C 1
ATOM 571 O O . VAL A 1 73 ? 8.555 -0.946 8.547 1 98 73 VAL A O 1
ATOM 574 N N . ARG A 1 74 ? 8.391 -1.385 6.32 1 95.06 74 ARG A N 1
ATOM 575 C CA . ARG A 1 74 ? 9.641 -2.133 6.301 1 95.06 74 ARG A CA 1
ATOM 576 C C . ARG A 1 74 ? 10.688 -1.43 5.438 1 95.06 74 ARG A C 1
ATOM 578 O O . ARG A 1 74 ? 11.812 -1.906 5.309 1 95.06 74 ARG A O 1
ATOM 585 N N . GLY A 1 75 ? 10.352 -0.366 4.902 1 96.94 75 GLY A N 1
ATOM 586 C CA . GLY A 1 75 ? 11.219 0.476 4.098 1 96.94 75 GLY A CA 1
ATOM 587 C C . GLY A 1 75 ? 10.828 1.94 4.125 1 96.94 75 GLY A C 1
ATOM 588 O O . GLY A 1 75 ? 9.688 2.275 4.449 1 96.94 75 GLY A O 1
ATOM 589 N N . LEU A 1 76 ? 11.898 2.789 3.838 1 98.31 76 LEU A N 1
ATOM 590 C CA . LEU A 1 76 ? 11.641 4.223 3.795 1 98.31 76 LEU A CA 1
ATOM 591 C C . LEU A 1 76 ? 12.047 4.809 2.449 1 98.31 76 LEU A C 1
ATOM 593 O O . LEU A 1 76 ? 13.008 4.344 1.828 1 98.31 76 LEU A O 1
ATOM 597 N N . PRO A 1 77 ? 11.328 5.875 2.078 1 98.88 77 PRO A N 1
ATOM 598 C CA . PRO A 1 77 ? 10.047 6.328 2.627 1 98.88 77 PRO A CA 1
ATOM 599 C C . PRO A 1 77 ? 8.906 5.355 2.332 1 98.88 77 PRO A C 1
ATOM 601 O O . PRO A 1 77 ? 9.016 4.523 1.429 1 98.88 77 PRO A O 1
ATOM 604 N N . SER A 1 78 ? 7.953 5.242 3.139 1 98.88 78 SER A N 1
ATOM 605 C CA . SER A 1 78 ? 6.66 4.625 2.854 1 98.88 78 SER A CA 1
ATOM 606 C C . SER A 1 78 ? 5.535 5.648 2.91 1 98.88 78 SER A C 1
ATOM 608 O O . SER A 1 78 ? 5.426 6.41 3.875 1 98.88 78 SER A O 1
ATOM 610 N N . ILE A 1 79 ? 4.777 5.703 1.865 1 98.88 79 ILE A N 1
ATOM 611 C CA . ILE A 1 79 ? 3.67 6.637 1.714 1 98.88 79 ILE A CA 1
ATOM 612 C C . ILE A 1 79 ? 2.344 5.883 1.793 1 98.88 79 ILE A C 1
ATOM 614 O O . ILE A 1 79 ? 2.018 5.094 0.905 1 98.88 79 ILE A O 1
ATOM 618 N N . LEU A 1 80 ? 1.6 6.098 2.852 1 98.88 80 LEU A N 1
ATOM 619 C CA . LEU A 1 80 ? 0.323 5.418 3.045 1 98.88 80 LEU A CA 1
ATOM 620 C C . LEU A 1 80 ? -0.837 6.402 2.934 1 98.88 80 LEU A C 1
ATOM 622 O O . LEU A 1 80 ? -0.812 7.469 3.551 1 98.88 80 LEU A O 1
ATOM 626 N N . LEU A 1 81 ? -1.83 6.059 2.143 1 98.94 81 LEU A N 1
ATOM 627 C CA . LEU A 1 81 ? -3.029 6.879 2.012 1 98.94 81 LEU A CA 1
ATOM 628 C C . LEU A 1 81 ? -4.168 6.312 2.854 1 98.94 81 LEU A C 1
ATOM 630 O O . LEU A 1 81 ? -4.539 5.145 2.699 1 98.94 81 LEU A O 1
ATOM 634 N N . PHE A 1 82 ? -4.633 7.16 3.754 1 98.81 82 PHE A N 1
ATOM 635 C CA . PHE A 1 82 ? -5.781 6.809 4.578 1 98.81 82 PHE A CA 1
ATOM 636 C C . PHE A 1 82 ? -7.012 7.598 4.156 1 98.81 82 PHE A C 1
ATOM 638 O O . PHE A 1 82 ? -6.934 8.805 3.926 1 98.81 82 PHE A O 1
ATOM 645 N N . VAL A 1 83 ? -8.117 6.945 4.023 1 98.19 83 VAL A N 1
ATOM 646 C CA . VAL A 1 83 ? -9.43 7.535 3.779 1 98.19 83 VAL A CA 1
ATOM 647 C C . VAL A 1 83 ? -10.438 6.98 4.777 1 98.19 83 VAL A C 1
ATOM 649 O O . VAL A 1 83 ? -10.578 5.762 4.922 1 98.19 83 VAL A O 1
ATOM 652 N N . ASP A 1 84 ? -11.047 7.906 5.535 1 97.31 84 ASP A N 1
ATOM 653 C CA . ASP A 1 84 ? -12.023 7.512 6.551 1 97.31 84 ASP A CA 1
ATOM 654 C C . ASP A 1 84 ? -11.414 6.52 7.539 1 97.31 84 ASP A C 1
ATOM 656 O O . ASP A 1 84 ? -12.039 5.512 7.879 1 97.31 84 ASP A O 1
ATOM 660 N N . GLY A 1 85 ? -10.172 6.777 7.816 1 97.62 85 GLY A N 1
ATOM 661 C CA . GLY A 1 85 ? -9.5 6.043 8.875 1 97.62 85 GLY A CA 1
ATOM 662 C C . GLY A 1 85 ? -8.977 4.691 8.43 1 97.62 85 GLY A C 1
ATOM 663 O O . GLY A 1 85 ? -8.445 3.928 9.234 1 97.62 85 GLY A O 1
ATOM 664 N N . VAL A 1 86 ? -9.078 4.367 7.098 1 97.31 86 VAL A N 1
ATOM 665 C CA . VAL A 1 86 ? -8.664 3.068 6.578 1 97.31 86 VAL A CA 1
ATOM 666 C C . VAL A 1 86 ? -7.57 3.26 5.527 1 97.31 86 VAL A C 1
ATOM 668 O O . VAL A 1 86 ? -7.66 4.156 4.688 1 97.31 86 VAL A O 1
ATOM 671 N N . GLU A 1 87 ? -6.512 2.412 5.652 1 98.56 87 GLU A N 1
ATOM 672 C CA . GLU A 1 87 ? -5.508 2.449 4.59 1 98.56 87 GLU A CA 1
ATOM 673 C C . GLU A 1 87 ? -6.109 2.027 3.25 1 98.56 87 GLU A C 1
ATOM 675 O O . GLU A 1 87 ? -6.695 0.951 3.139 1 98.56 87 GLU A O 1
ATOM 680 N N . ARG A 1 88 ? -5.895 2.887 2.236 1 98.06 88 ARG A N 1
ATOM 681 C CA . ARG A 1 88 ? -6.445 2.627 0.909 1 98.06 88 ARG A CA 1
ATOM 682 C C . ARG A 1 88 ? -5.363 2.129 -0.043 1 98.06 88 ARG A C 1
ATOM 684 O O . ARG A 1 88 ? -5.652 1.389 -0.986 1 98.06 88 ARG A O 1
ATOM 691 N N . ALA A 1 89 ? -4.199 2.602 0.206 1 98.69 89 ALA A N 1
ATOM 692 C CA . ALA A 1 89 ? -3.086 2.283 -0.687 1 98.69 89 ALA A CA 1
ATOM 693 C C . ALA A 1 89 ? -1.754 2.709 -0.078 1 98.69 89 ALA A C 1
ATOM 695 O O . ALA A 1 89 ? -1.724 3.465 0.897 1 98.69 89 ALA A O 1
ATOM 696 N N . ARG A 1 90 ? -0.669 2.195 -0.638 1 98.75 90 ARG A N 1
ATOM 697 C CA . ARG A 1 90 ? 0.639 2.689 -0.218 1 98.75 90 ARG A CA 1
ATOM 698 C C . ARG A 1 90 ? 1.672 2.512 -1.325 1 98.75 90 ARG A C 1
ATOM 700 O O . ARG A 1 90 ? 1.48 1.703 -2.236 1 98.75 90 ARG A O 1
ATOM 707 N N . LEU A 1 91 ? 2.637 3.301 -1.274 1 98.75 91 LEU A N 1
ATOM 708 C CA . LEU A 1 91 ? 3.857 3.23 -2.07 1 98.75 91 LEU A CA 1
ATOM 709 C C . LEU A 1 91 ? 5.09 3.164 -1.171 1 98.75 91 LEU A C 1
ATOM 711 O O . LEU A 1 91 ? 5.148 3.842 -0.144 1 98.75 91 LEU A O 1
ATOM 715 N N . VAL A 1 92 ? 6.016 2.314 -1.623 1 98.5 92 VAL A N 1
ATOM 716 C CA . VAL A 1 92 ? 7.242 2.188 -0.843 1 98.5 92 VAL A CA 1
ATOM 717 C C . VAL A 1 92 ? 8.43 2.68 -1.666 1 98.5 92 VAL A C 1
ATOM 719 O O . VAL A 1 92 ? 8.562 2.332 -2.842 1 98.5 92 VAL A O 1
ATOM 722 N N . GLY A 1 93 ? 9.25 3.521 -1.074 1 97.94 93 GLY A N 1
ATOM 723 C CA . GLY A 1 93 ? 10.438 4.043 -1.732 1 97.94 93 GLY A CA 1
ATOM 724 C C . GLY A 1 93 ? 10.195 5.375 -2.422 1 97.94 93 GLY A C 1
ATOM 725 O O . GLY A 1 93 ? 9.125 5.961 -2.293 1 97.94 93 GLY A O 1
ATOM 726 N N . MET A 1 94 ? 11.219 5.852 -3.109 1 97.69 94 MET A N 1
ATOM 727 C CA . MET A 1 94 ? 11.141 7.129 -3.811 1 97.69 94 MET A CA 1
ATOM 728 C C . MET A 1 94 ? 10.109 7.074 -4.93 1 97.69 94 MET A C 1
ATOM 730 O O . MET A 1 94 ? 10.008 6.074 -5.641 1 97.69 94 MET A O 1
ATOM 734 N N . GLN A 1 95 ? 9.32 8.102 -4.984 1 97.75 95 GLN A N 1
ATOM 735 C CA . GLN A 1 95 ? 8.328 8.289 -6.043 1 97.75 95 GLN A CA 1
ATOM 736 C C . GLN A 1 95 ? 8.523 9.625 -6.746 1 97.75 95 GLN A C 1
ATOM 738 O O . GLN A 1 95 ? 8.859 10.625 -6.105 1 97.75 95 GLN A O 1
ATOM 743 N N . SER A 1 96 ? 8.234 9.648 -8.055 1 97.25 96 SER A N 1
ATOM 744 C CA . SER A 1 96 ? 8.195 10.93 -8.75 1 97.25 96 SER A CA 1
ATOM 745 C C . SER A 1 96 ? 6.934 11.711 -8.406 1 97.25 96 SER A C 1
ATOM 747 O O . SER A 1 96 ? 5.945 11.133 -7.949 1 97.25 96 SER A O 1
ATOM 749 N N . LYS A 1 97 ? 7.023 13.016 -8.641 1 97.31 97 LYS A N 1
ATOM 750 C CA . LYS A 1 97 ? 5.832 13.836 -8.422 1 97.31 97 LYS A CA 1
ATOM 751 C C . LYS A 1 97 ? 4.668 13.344 -9.273 1 97.31 97 LYS A C 1
ATOM 753 O O . LYS A 1 97 ? 3.531 13.273 -8.805 1 97.31 97 LYS A O 1
ATOM 758 N N . THR A 1 98 ? 4.996 13.023 -10.516 1 96.94 98 THR A N 1
ATOM 759 C CA . THR A 1 98 ? 3.967 12.555 -11.438 1 96.94 98 THR A CA 1
ATOM 760 C C . THR A 1 98 ? 3.299 11.289 -10.898 1 96.94 98 THR A C 1
ATOM 762 O O . THR A 1 98 ? 2.07 11.18 -10.922 1 96.94 98 THR A O 1
ATOM 765 N N . ARG A 1 99 ? 4.059 10.352 -10.406 1 96.81 99 ARG A N 1
ATOM 766 C CA . ARG A 1 99 ? 3.51 9.109 -9.867 1 96.81 99 ARG A CA 1
ATOM 767 C C . ARG A 1 99 ? 2.656 9.383 -8.633 1 96.81 99 ARG A C 1
ATOM 769 O O . ARG A 1 99 ? 1.589 8.789 -8.469 1 96.81 99 ARG A O 1
ATOM 776 N N . LEU A 1 100 ? 3.145 10.289 -7.785 1 98.38 100 LEU A N 1
ATOM 777 C CA . LEU A 1 100 ? 2.395 10.633 -6.582 1 98.38 100 LEU A CA 1
ATOM 778 C C . LEU A 1 100 ? 1.057 11.273 -6.938 1 98.38 100 LEU A C 1
ATOM 780 O O . LEU A 1 100 ? 0.031 10.953 -6.332 1 98.38 100 LEU A O 1
ATOM 784 N N . VAL A 1 101 ? 1.064 12.164 -7.902 1 97.81 101 VAL A N 1
ATOM 785 C CA . VAL A 1 101 ? -0.159 12.836 -8.328 1 97.81 101 VAL A CA 1
ATOM 786 C C . VAL A 1 101 ? -1.141 11.805 -8.891 1 97.81 101 VAL A C 1
ATOM 788 O O . VAL A 1 101 ? -2.314 11.789 -8.516 1 97.81 101 VAL A O 1
ATOM 791 N N . THR A 1 102 ? -0.655 10.953 -9.758 1 96.56 102 THR A N 1
ATOM 792 C CA . THR A 1 102 ? -1.496 9.906 -10.336 1 96.56 102 THR A CA 1
ATOM 793 C C . THR A 1 102 ? -2.064 9 -9.25 1 96.56 102 THR A C 1
ATOM 795 O O . THR A 1 102 ? -3.25 8.672 -9.266 1 96.56 102 THR A O 1
ATOM 798 N N . PHE A 1 103 ? -1.253 8.641 -8.344 1 97.25 103 PHE A N 1
ATOM 799 C CA . PHE A 1 103 ? -1.612 7.793 -7.211 1 97.25 103 PHE A CA 1
ATOM 800 C C . PHE A 1 103 ? -2.748 8.422 -6.41 1 97.25 103 PHE A C 1
ATOM 802 O O . PHE A 1 103 ? -3.762 7.77 -6.148 1 97.25 103 PHE A O 1
ATOM 809 N N . ILE A 1 104 ? -2.557 9.688 -6.094 1 97.81 104 ILE A N 1
ATOM 810 C CA . ILE A 1 104 ? -3.535 10.398 -5.281 1 97.81 104 ILE A CA 1
ATOM 811 C C . ILE A 1 104 ? -4.84 10.547 -6.059 1 97.81 104 ILE A C 1
ATOM 813 O O . ILE A 1 104 ? -5.918 10.242 -5.539 1 97.81 104 ILE A O 1
ATOM 817 N N . GLU A 1 105 ? -4.758 10.953 -7.289 1 96.81 105 GLU A N 1
ATOM 818 C CA . GLU A 1 105 ? -5.953 11.172 -8.094 1 96.81 105 GLU A CA 1
ATOM 819 C C . GLU A 1 105 ? -6.719 9.867 -8.312 1 96.81 105 GLU A C 1
ATOM 821 O O . GLU A 1 105 ? -7.949 9.852 -8.25 1 96.81 105 GLU A O 1
ATOM 826 N N . ASP A 1 106 ? -6.016 8.82 -8.594 1 95.75 106 ASP A N 1
ATOM 827 C CA . ASP A 1 106 ? -6.656 7.523 -8.797 1 95.75 106 ASP A CA 1
ATOM 828 C C . ASP A 1 106 ? -7.363 7.051 -7.531 1 95.75 106 ASP A C 1
ATOM 830 O O . ASP A 1 106 ? -8.539 6.676 -7.574 1 95.75 106 ASP A O 1
ATOM 834 N N . GLN A 1 107 ? -6.688 7.164 -6.406 1 96.81 107 GLN A N 1
ATOM 835 C CA . GLN A 1 107 ? -7.188 6.555 -5.18 1 96.81 107 GLN A CA 1
ATOM 836 C C . GLN A 1 107 ? -8.281 7.406 -4.543 1 96.81 107 GLN A C 1
ATOM 838 O O . GLN A 1 107 ? -9.133 6.895 -3.82 1 96.81 107 GLN A O 1
ATOM 843 N N . LEU A 1 108 ? -8.234 8.68 -4.875 1 96.88 108 LEU A N 1
ATOM 844 C CA . LEU A 1 108 ? -9.273 9.562 -4.344 1 96.88 108 LEU A CA 1
ATOM 845 C C . LEU A 1 108 ? -10.344 9.836 -5.391 1 96.88 108 LEU A C 1
ATOM 847 O O . LEU A 1 108 ? -11.289 10.578 -5.137 1 96.88 108 LEU A O 1
ATOM 851 N N . GLU A 1 109 ? -10.133 9.141 -6.547 1 92.88 109 GLU A N 1
ATOM 852 C CA . GLU A 1 109 ? -11.094 9.273 -7.633 1 92.88 109 GLU A CA 1
ATOM 853 C C . GLU A 1 109 ? -11.344 10.734 -7.98 1 92.88 109 GLU A C 1
ATOM 855 O O . GLU A 1 109 ? -12.484 11.18 -8.055 1 92.88 109 GLU A O 1
ATOM 860 N N . LEU A 1 110 ? -10.266 11.422 -8.039 1 91 110 LEU A N 1
ATOM 861 C CA . LEU A 1 110 ? -10.305 12.844 -8.391 1 91 110 LEU A CA 1
ATOM 862 C C . LEU A 1 110 ? -10.211 13.031 -9.898 1 91 110 LEU A C 1
ATOM 864 O O . LEU A 1 110 ? -9.641 12.195 -10.602 1 91 110 LEU A O 1
ATOM 868 N N . MET B 1 1 ? -0.729 -23.203 -20.984 1 41.25 1 MET B N 1
ATOM 869 C CA . MET B 1 1 ? 0.306 -22.406 -20.344 1 41.25 1 MET B CA 1
ATOM 870 C C . MET B 1 1 ? 0.041 -22.266 -18.844 1 41.25 1 MET B C 1
ATOM 872 O O . MET B 1 1 ? -1.113 -22.281 -18.422 1 41.25 1 MET B O 1
ATOM 876 N N . SER B 1 2 ? 0.837 -22.75 -17.828 1 46.59 2 SER B N 1
ATOM 877 C CA . SER B 1 2 ? 0.668 -22.844 -16.391 1 46.59 2 SER B CA 1
ATOM 878 C C . SER B 1 2 ? 0.098 -21.547 -15.812 1 46.59 2 SER B C 1
ATOM 880 O O . SER B 1 2 ? 0.391 -20.453 -16.312 1 46.59 2 SER B O 1
ATOM 882 N N . SER B 1 3 ? -1.038 -21.578 -15.086 1 61.97 3 SER B N 1
ATOM 883 C CA . SER B 1 3 ? -1.771 -20.406 -14.609 1 61.97 3 SER B CA 1
ATOM 884 C C . SER B 1 3 ? -0.844 -19.422 -13.914 1 61.97 3 SER B C 1
ATOM 886 O O . SER B 1 3 ? -0.017 -19.812 -13.086 1 61.97 3 SER B O 1
ATOM 888 N N . ASN B 1 4 ? -0.428 -18.359 -14.562 1 84.44 4 ASN B N 1
ATOM 889 C CA . ASN B 1 4 ? 0.405 -17.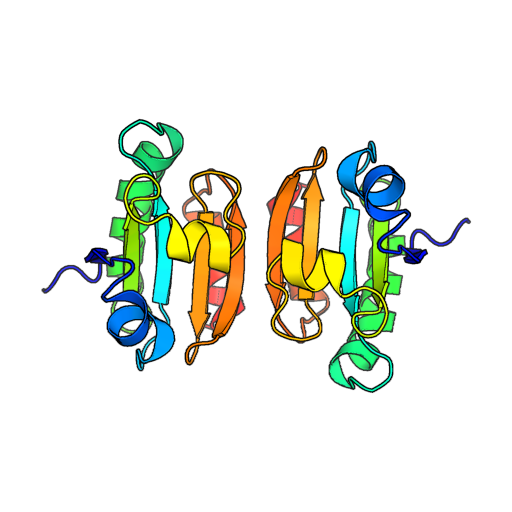344 -13.938 1 84.44 4 ASN B CA 1
ATOM 890 C C . ASN B 1 4 ? -0.206 -16.844 -12.625 1 84.44 4 ASN B C 1
ATOM 892 O O . ASN B 1 4 ? 0.2 -15.805 -12.102 1 84.44 4 ASN B O 1
ATOM 896 N N . ILE B 1 5 ? -1.204 -17.812 -12.188 1 95.81 5 ILE B N 1
ATOM 897 C CA . ILE B 1 5 ? -1.787 -17.578 -10.867 1 95.81 5 ILE B CA 1
ATOM 898 C C . ILE B 1 5 ? -1.47 -18.75 -9.953 1 95.81 5 ILE B C 1
ATOM 900 O O . ILE B 1 5 ? -1.722 -19.906 -10.305 1 95.81 5 ILE B O 1
ATOM 904 N N . ILE B 1 6 ? -0.952 -18.516 -8.82 1 97.38 6 ILE B N 1
ATOM 905 C CA . ILE B 1 6 ? -0.594 -19.562 -7.883 1 97.38 6 ILE B CA 1
ATOM 906 C C . ILE B 1 6 ? -1.313 -19.344 -6.555 1 97.38 6 ILE B C 1
ATOM 908 O O . ILE B 1 6 ? -1.616 -18.203 -6.191 1 97.38 6 ILE B O 1
ATOM 912 N N . THR B 1 7 ? -1.622 -20.453 -5.906 1 98.19 7 THR B N 1
ATOM 913 C CA . THR B 1 7 ? -2.102 -20.391 -4.531 1 98.19 7 THR B CA 1
ATOM 914 C C . THR B 1 7 ? -0.934 -20.391 -3.549 1 98.19 7 THR B C 1
ATOM 916 O O . THR B 1 7 ? -0.048 -21.25 -3.633 1 98.19 7 THR B O 1
ATOM 919 N N . VAL B 1 8 ? -0.881 -19.516 -2.705 1 98.75 8 VAL B N 1
ATOM 920 C CA . VAL B 1 8 ? 0.21 -19.344 -1.753 1 98.75 8 VAL B CA 1
ATOM 921 C C . VAL B 1 8 ? -0.326 -19.453 -0.327 1 98.75 8 VAL B C 1
ATOM 923 O O . VAL B 1 8 ? -1.409 -18.938 -0.024 1 98.75 8 VAL B O 1
ATOM 926 N N . THR B 1 9 ? 0.372 -20.125 0.596 1 98.69 9 THR B N 1
ATOM 927 C CA . THR B 1 9 ? 0.036 -20.281 2.006 1 98.69 9 THR B CA 1
ATO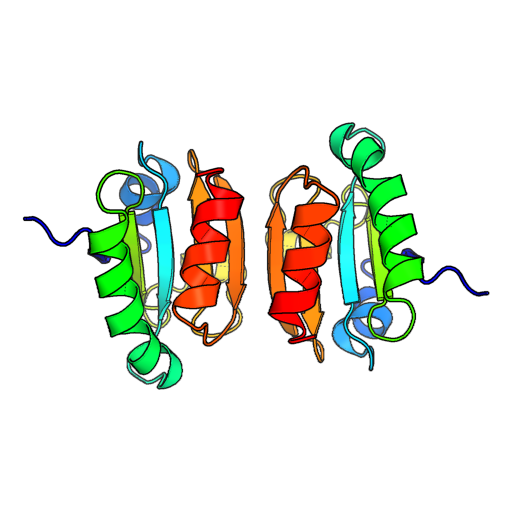M 928 C C . THR B 1 9 ? 1.112 -19.672 2.895 1 98.69 9 THR B C 1
ATOM 930 O O . THR B 1 9 ? 2.168 -19.266 2.408 1 98.69 9 THR B O 1
ATOM 933 N N . ASP B 1 10 ? 0.796 -19.578 4.16 1 98.69 10 ASP B N 1
ATOM 934 C CA . ASP B 1 10 ? 1.789 -19.125 5.129 1 98.69 10 ASP B CA 1
ATOM 935 C C . ASP B 1 10 ? 3.072 -19.953 5.027 1 98.69 10 ASP B C 1
ATOM 937 O O . ASP B 1 10 ? 4.172 -19.406 5.176 1 98.69 10 ASP B O 1
ATOM 941 N N . ALA B 1 11 ? 2.916 -21.203 4.66 1 98.56 11 ALA B N 1
ATOM 942 C CA . ALA B 1 11 ? 4.07 -22.094 4.605 1 98.56 11 ALA B CA 1
ATOM 943 C C . ALA B 1 11 ? 4.898 -21.844 3.346 1 98.56 11 ALA B C 1
ATOM 945 O O . ALA B 1 11 ? 6.117 -22.016 3.352 1 98.56 11 ALA B O 1
ATOM 946 N N . SER B 1 12 ? 4.273 -21.422 2.281 1 98.62 12 SER B N 1
ATOM 947 C CA . SER B 1 12 ? 4.98 -21.344 1.008 1 98.62 12 SER B CA 1
ATOM 948 C C . SER B 1 12 ? 5.312 -19.891 0.646 1 98.62 12 SER B C 1
ATOM 950 O O . SER B 1 12 ? 6.031 -19.641 -0.322 1 98.62 12 SER B O 1
ATOM 952 N N . PHE B 1 13 ? 4.809 -18.969 1.406 1 98.88 13 PHE B N 1
ATOM 953 C CA . PHE B 1 13 ? 4.898 -17.547 1.074 1 98.88 13 PHE B CA 1
ATOM 954 C C . PHE B 1 13 ? 6.34 -17.141 0.804 1 98.88 13 PHE B C 1
ATOM 956 O O . PHE B 1 13 ? 6.625 -16.453 -0.181 1 98.88 13 PHE B O 1
ATOM 963 N N . GLU B 1 14 ? 7.258 -17.516 1.646 1 98.62 14 GLU B N 1
ATOM 964 C CA . GLU B 1 14 ? 8.664 -17.156 1.486 1 98.62 14 GLU B CA 1
ATOM 965 C C . GLU B 1 14 ? 9.203 -17.609 0.138 1 98.62 14 GLU B C 1
ATOM 967 O O . GLU B 1 14 ? 9.75 -16.812 -0.626 1 98.62 14 GLU B O 1
ATOM 972 N N . ALA B 1 15 ? 9.047 -18.828 -0.179 1 98.56 15 ALA B N 1
ATOM 973 C CA . ALA B 1 15 ? 9.57 -19.406 -1.41 1 98.56 15 ALA B CA 1
ATOM 974 C C . ALA B 1 15 ? 8.867 -18.828 -2.635 1 98.56 15 ALA B C 1
ATOM 976 O O . ALA B 1 15 ? 9.516 -18.453 -3.613 1 98.56 15 ALA B O 1
ATOM 977 N N . ASP B 1 16 ? 7.52 -18.656 -2.521 1 98.31 16 ASP B N 1
ATOM 978 C CA . ASP B 1 16 ? 6.723 -18.344 -3.701 1 98.31 16 ASP B CA 1
ATOM 979 C C . ASP B 1 16 ? 6.723 -16.844 -3.969 1 98.31 16 ASP B C 1
ATOM 981 O O . ASP B 1 16 ? 6.59 -16.406 -5.117 1 98.31 16 ASP B O 1
ATOM 985 N N . VAL B 1 17 ? 6.891 -16.047 -2.893 1 98.62 17 VAL B N 1
ATOM 986 C CA . VAL B 1 17 ? 6.723 -14.602 -3.037 1 98.62 17 VAL B CA 1
ATOM 987 C C . VAL B 1 17 ? 8.055 -13.891 -2.773 1 98.62 17 VAL B C 1
ATOM 989 O O . VAL B 1 17 ? 8.57 -13.188 -3.641 1 98.62 17 VAL B O 1
ATOM 992 N N . LEU B 1 18 ? 8.664 -14.164 -1.67 1 98.62 18 LEU B N 1
ATOM 993 C CA . LEU B 1 18 ? 9.82 -13.375 -1.251 1 98.62 18 LEU B CA 1
ATOM 994 C C . LEU B 1 18 ? 11.07 -13.789 -2.021 1 98.62 18 LEU B C 1
ATOM 996 O O . LEU B 1 18 ? 11.938 -12.953 -2.283 1 98.62 18 LEU B O 1
ATOM 1000 N N . GLN B 1 19 ? 11.156 -15.016 -2.436 1 98.62 19 GLN B N 1
ATOM 1001 C CA . GLN B 1 19 ? 12.344 -15.5 -3.129 1 98.62 19 GLN B CA 1
ATOM 1002 C C . GLN B 1 19 ? 12.094 -15.609 -4.629 1 98.62 19 GLN B C 1
ATOM 1004 O O . GLN B 1 19 ? 12.938 -16.141 -5.363 1 98.62 19 GLN B O 1
ATOM 1009 N N . SER B 1 20 ? 10.93 -15.133 -5.062 1 97.56 20 SER B N 1
ATOM 1010 C CA . SER B 1 20 ? 10.625 -15.188 -6.484 1 97.56 20 SER B CA 1
ATOM 1011 C C . SER B 1 20 ? 11.562 -14.305 -7.293 1 97.56 20 SER B C 1
ATOM 1013 O O . SER B 1 20 ? 11.883 -13.188 -6.875 1 97.56 20 SER B O 1
ATOM 1015 N N . SER B 1 21 ? 11.969 -14.734 -8.477 1 96.19 21 SER B N 1
ATOM 1016 C CA . SER B 1 21 ? 12.773 -13.922 -9.383 1 96.19 21 SER B CA 1
ATOM 1017 C C . SER B 1 21 ? 11.906 -12.922 -10.148 1 96.19 21 SER B C 1
ATOM 1019 O O . SER B 1 21 ? 12.414 -11.945 -10.695 1 96.19 21 SER B O 1
ATOM 1021 N N . GLN B 1 22 ? 10.641 -13.18 -10.211 1 96.25 22 GLN B N 1
ATOM 1022 C CA . GLN B 1 22 ? 9.688 -12.273 -10.828 1 96.25 22 GLN B CA 1
ATOM 1023 C C . GLN B 1 22 ? 8.969 -11.43 -9.781 1 96.25 22 GLN B C 1
ATOM 1025 O O . GLN B 1 22 ? 8.867 -11.828 -8.617 1 96.25 22 GLN B O 1
ATOM 1030 N N . ALA B 1 23 ? 8.484 -10.266 -10.219 1 98.25 23 ALA B N 1
ATOM 1031 C CA . ALA B 1 23 ? 7.539 -9.539 -9.375 1 98.25 23 ALA B CA 1
ATOM 1032 C C . ALA B 1 23 ? 6.301 -10.383 -9.094 1 98.25 23 ALA B C 1
ATOM 1034 O O . ALA B 1 23 ? 5.855 -11.156 -9.945 1 98.25 23 ALA B O 1
ATOM 1035 N N . VAL B 1 24 ? 5.777 -10.281 -7.871 1 98.69 24 VAL B N 1
ATOM 1036 C CA . VAL B 1 24 ? 4.598 -11.055 -7.5 1 98.69 24 VAL B CA 1
ATOM 1037 C C . VAL B 1 24 ? 3.506 -10.117 -6.984 1 98.69 24 VAL B C 1
ATOM 1039 O O . VAL B 1 24 ? 3.746 -9.312 -6.082 1 98.69 24 VAL B O 1
ATOM 1042 N N . LEU B 1 25 ? 2.41 -10.164 -7.621 1 98.88 25 LEU B N 1
ATOM 1043 C CA . LEU B 1 25 ? 1.211 -9.5 -7.121 1 98.88 25 LEU B CA 1
ATOM 1044 C C . LEU B 1 25 ? 0.397 -10.445 -6.238 1 98.88 25 LEU B C 1
ATOM 1046 O O . LEU B 1 25 ? -0.152 -11.438 -6.723 1 98.88 25 LEU B O 1
ATOM 1050 N N . VAL B 1 26 ? 0.339 -10.102 -4.977 1 98.88 26 VAL B N 1
ATOM 1051 C CA . VAL B 1 26 ? -0.343 -10.961 -4.012 1 98.88 26 VAL B CA 1
ATOM 1052 C C . VAL B 1 26 ? -1.756 -10.438 -3.764 1 98.88 26 VAL B C 1
ATOM 1054 O O . VAL B 1 26 ? -1.938 -9.273 -3.4 1 98.88 26 VAL B O 1
ATOM 1057 N N . ASP B 1 27 ? -2.725 -11.312 -3.98 1 98.88 27 ASP B N 1
ATOM 1058 C CA . ASP B 1 27 ? -4.133 -11.047 -3.709 1 98.88 27 ASP B CA 1
ATOM 1059 C C . ASP B 1 27 ? -4.59 -11.742 -2.43 1 98.88 27 ASP B C 1
ATOM 1061 O O . ASP B 1 27 ? -4.738 -12.969 -2.404 1 98.88 27 ASP B O 1
ATOM 1065 N N . PHE B 1 28 ? -4.703 -10.945 -1.39 1 98.94 28 PHE B N 1
ATOM 1066 C CA . PHE B 1 28 ? -5.387 -11.461 -0.209 1 98.94 28 PHE B CA 1
ATOM 1067 C C . PHE B 1 28 ? -6.895 -11.445 -0.408 1 98.94 28 PHE B C 1
ATOM 1069 O O . PHE B 1 28 ? -7.484 -10.383 -0.652 1 98.94 28 PHE B O 1
ATOM 1076 N N . TRP B 1 29 ? -7.484 -12.609 -0.253 1 98.88 29 TRP B N 1
ATOM 1077 C CA . TRP B 1 29 ? -8.891 -12.773 -0.607 1 98.88 29 TRP B CA 1
ATOM 1078 C C . TRP B 1 29 ? -9.594 -13.703 0.378 1 98.88 29 TRP B C 1
ATOM 1080 O O . TRP B 1 29 ? -8.961 -14.273 1.27 1 98.88 29 TRP B O 1
ATOM 1090 N N . ALA B 1 30 ? -10.93 -13.727 0.272 1 98.88 30 ALA B N 1
ATOM 1091 C CA . ALA B 1 30 ? -11.734 -14.703 0.996 1 98.88 30 ALA B CA 1
ATOM 1092 C C . ALA B 1 30 ? -12.938 -15.141 0.164 1 98.88 30 ALA B C 1
ATOM 1094 O O . ALA B 1 30 ? -13.43 -14.375 -0.674 1 98.88 30 ALA B O 1
ATOM 1095 N N . PRO B 1 31 ? -13.398 -16.406 0.415 1 98.19 31 PRO B N 1
ATOM 1096 C CA . PRO B 1 31 ? -14.531 -16.906 -0.377 1 98.19 31 PRO B CA 1
ATOM 1097 C C . PRO B 1 31 ? -15.812 -16.109 -0.146 1 98.19 31 PRO B C 1
ATOM 1099 O O . PRO B 1 31 ? -16.688 -16.094 -1.007 1 98.19 31 PRO B O 1
ATOM 1102 N N . TRP B 1 32 ? -15.977 -15.453 1.007 1 98.38 32 TRP B N 1
ATOM 1103 C CA . TRP B 1 32 ? -17.188 -14.734 1.385 1 98.38 32 TRP B CA 1
ATOM 1104 C C . TRP B 1 32 ? -17.109 -13.273 0.969 1 98.38 32 TRP B C 1
ATOM 1106 O O . TRP B 1 32 ? -18.016 -12.484 1.274 1 98.38 32 TRP B O 1
ATOM 1116 N N . CYS B 1 33 ? -16.156 -12.922 0.334 1 98.5 33 CYS B N 1
ATOM 1117 C CA . CYS B 1 33 ? -15.922 -11.523 -0.016 1 98.5 33 CYS B CA 1
ATOM 1118 C C . CYS B 1 33 ? -16.344 -11.242 -1.453 1 98.5 33 CYS B C 1
ATOM 1120 O O . CYS B 1 33 ? -15.656 -11.641 -2.395 1 98.5 33 CYS B O 1
ATOM 1122 N N . MET B 1 34 ? -17.328 -10.516 -1.683 1 98.56 34 MET B N 1
ATOM 1123 C CA . MET B 1 34 ? -17.891 -10.281 -3.008 1 98.56 34 MET B CA 1
ATOM 1124 C C . MET B 1 34 ? -16.953 -9.438 -3.861 1 98.56 34 MET B C 1
ATOM 1126 O O . MET B 1 34 ? -16.672 -9.773 -5.016 1 98.56 34 MET B O 1
ATOM 1130 N N . PRO B 1 35 ? -16.484 -8.352 -3.348 1 98.69 35 PRO B N 1
ATOM 1131 C CA . PRO B 1 35 ? -15.5 -7.641 -4.176 1 98.69 35 PRO B CA 1
ATOM 1132 C C . PRO B 1 35 ? -14.344 -8.531 -4.605 1 98.69 35 PRO B C 1
ATOM 1134 O O . PRO B 1 35 ? -13.828 -8.391 -5.719 1 98.69 35 PRO B O 1
ATOM 1137 N N . CYS B 1 36 ? -13.898 -9.414 -3.756 1 98.81 36 CYS B N 1
ATOM 1138 C CA . CYS B 1 36 ? -12.852 -10.367 -4.121 1 98.81 36 CYS B CA 1
ATOM 1139 C C . CYS B 1 36 ? -13.281 -11.227 -5.305 1 98.81 36 CYS B C 1
ATOM 1141 O O . CYS B 1 36 ? -12.484 -11.484 -6.207 1 98.81 36 CYS B O 1
ATOM 1143 N N . LYS B 1 37 ? -14.477 -11.648 -5.242 1 98.5 37 LYS B N 1
ATOM 1144 C CA . LYS B 1 37 ? -14.992 -12.453 -6.344 1 98.5 37 LYS B CA 1
ATOM 1145 C C . LYS B 1 37 ? -15 -11.664 -7.648 1 98.5 37 LYS B C 1
ATOM 1147 O O . LYS B 1 37 ? -14.688 -12.211 -8.711 1 98.5 37 LYS B O 1
ATOM 1152 N N . MET B 1 38 ? -15.391 -10.406 -7.578 1 98.69 38 MET B N 1
ATOM 1153 C CA . MET B 1 38 ? -15.414 -9.539 -8.75 1 98.69 38 MET B CA 1
ATOM 1154 C C . MET B 1 38 ? -14.008 -9.273 -9.266 1 98.69 38 MET B C 1
ATOM 1156 O O . MET B 1 38 ? -13.805 -9.07 -10.461 1 98.69 38 MET B O 1
ATOM 1160 N N . LEU B 1 39 ? -13.047 -9.312 -8.422 1 98.69 39 LEU B N 1
ATOM 1161 C CA . LEU B 1 39 ? -11.664 -9.008 -8.75 1 98.69 39 LEU B CA 1
ATOM 1162 C C . LEU B 1 39 ? -10.992 -10.203 -9.422 1 98.69 39 LEU B C 1
ATOM 1164 O O . LEU B 1 39 ? -10.102 -10.031 -10.258 1 98.69 39 LEU B O 1
ATOM 1168 N N . ALA B 1 40 ? -11.43 -11.359 -9.109 1 98.12 40 ALA B N 1
ATOM 1169 C CA . ALA B 1 40 ? -10.766 -12.602 -9.5 1 98.12 40 ALA B CA 1
ATOM 1170 C C . ALA B 1 40 ? -10.586 -12.688 -11.008 1 98.12 40 ALA B C 1
ATOM 1172 O O . ALA B 1 40 ? -9.477 -12.93 -11.492 1 98.12 40 ALA B O 1
ATOM 1173 N N . PRO B 1 41 ? -11.648 -12.43 -11.82 1 97.81 41 PRO B N 1
ATOM 1174 C CA . PRO B 1 41 ? -11.453 -12.531 -13.273 1 97.81 41 PRO B CA 1
ATOM 1175 C C . PRO B 1 41 ? -10.516 -11.453 -13.812 1 97.81 41 PRO B C 1
ATOM 1177 O O . PRO B 1 41 ? -9.812 -11.688 -14.797 1 97.81 41 PRO B O 1
ATOM 1180 N N . LEU B 1 42 ? -10.508 -10.281 -13.227 1 98.44 42 LEU B N 1
ATOM 1181 C CA . LEU B 1 42 ? -9.594 -9.227 -13.648 1 98.44 42 LEU B CA 1
ATOM 1182 C C . LEU B 1 42 ? -8.141 -9.633 -13.422 1 98.44 42 LEU B C 1
ATOM 1184 O O . LEU B 1 42 ? -7.281 -9.391 -14.273 1 98.44 42 LEU B O 1
ATOM 1188 N N . LEU B 1 43 ? -7.91 -10.289 -12.266 1 98.31 43 LEU B N 1
ATOM 1189 C CA . LEU B 1 43 ? -6.559 -10.75 -11.961 1 98.31 43 LEU B CA 1
ATOM 1190 C C . LEU B 1 43 ? -6.133 -11.859 -12.914 1 98.31 43 LEU B C 1
ATOM 1192 O O . LEU B 1 43 ? -4.957 -11.961 -13.273 1 98.31 43 LEU B O 1
ATOM 1196 N N . ALA B 1 44 ? -7.09 -12.672 -13.328 1 97.06 44 ALA B N 1
ATOM 1197 C CA . ALA B 1 44 ? -6.793 -13.703 -14.32 1 97.06 44 ALA B CA 1
ATOM 1198 C C . ALA B 1 44 ? -6.363 -13.078 -15.641 1 97.06 44 ALA B C 1
ATOM 1200 O O . ALA B 1 44 ? -5.398 -13.523 -16.266 1 97.06 44 ALA B O 1
ATOM 1201 N N . ASP B 1 45 ? -7.055 -12.07 -16.031 1 97.12 45 ASP B N 1
ATOM 1202 C CA . ASP B 1 45 ? -6.695 -11.352 -17.25 1 97.12 45 ASP B CA 1
ATOM 1203 C C . ASP B 1 45 ? -5.297 -10.75 -17.141 1 97.12 45 ASP B C 1
ATOM 1205 O O . ASP B 1 45 ? -4.508 -10.82 -18.078 1 97.12 45 ASP B O 1
ATOM 1209 N N . LEU B 1 46 ? -4.992 -10.188 -15.992 1 97.62 46 LEU B N 1
ATOM 1210 C CA . LEU B 1 46 ? -3.693 -9.562 -15.766 1 97.62 46 LEU B CA 1
ATOM 1211 C C . LEU B 1 46 ? -2.578 -10.602 -15.789 1 97.62 46 LEU B C 1
ATOM 1213 O O . LEU B 1 46 ? -1.481 -10.336 -16.281 1 97.62 46 LEU B O 1
ATOM 1217 N N . ALA B 1 47 ? -2.867 -11.734 -15.219 1 97.06 47 ALA B N 1
ATOM 1218 C CA . ALA B 1 47 ? -1.883 -12.82 -15.203 1 97.06 47 ALA B CA 1
ATOM 1219 C C . ALA B 1 47 ? -1.467 -13.195 -16.625 1 97.06 47 ALA B C 1
ATOM 1221 O O . ALA B 1 47 ? -0.301 -13.516 -16.875 1 97.06 47 ALA B O 1
ATOM 1222 N N . GLU B 1 48 ? -2.436 -13.109 -17.469 1 95.62 48 GLU B N 1
ATOM 1223 C CA . GLU B 1 48 ? -2.145 -13.406 -18.875 1 95.62 48 GLU B CA 1
ATOM 1224 C C . GLU B 1 48 ? -1.409 -12.242 -19.531 1 95.62 48 GLU B C 1
ATOM 1226 O O . GLU B 1 48 ? -0.393 -12.445 -20.203 1 95.62 48 GLU B O 1
ATOM 1231 N N . GLU B 1 49 ? -1.873 -11.109 -19.344 1 95.56 49 GLU B N 1
ATOM 1232 C CA . GLU B 1 49 ? -1.341 -9.914 -19.984 1 95.56 49 GLU B CA 1
ATOM 1233 C C . GLU B 1 49 ? 0.107 -9.664 -19.562 1 95.56 49 GLU B C 1
ATOM 1235 O O . GLU B 1 49 ? 0.925 -9.227 -20.375 1 95.56 49 GLU B O 1
ATOM 1240 N N . PHE B 1 50 ? 0.453 -10.016 -18.328 1 96.62 50 PHE B N 1
ATOM 1241 C CA . PHE B 1 50 ? 1.773 -9.703 -17.797 1 96.62 50 PHE B CA 1
ATOM 1242 C C . PHE B 1 50 ? 2.547 -10.977 -17.484 1 96.62 50 PHE B C 1
ATOM 1244 O O . PHE B 1 50 ? 3.412 -10.984 -16.594 1 96.62 50 PHE B O 1
ATOM 1251 N N . HIS B 1 51 ? 2.256 -12.008 -18.141 1 93.44 51 HIS B N 1
ATOM 1252 C CA . HIS B 1 51 ? 2.738 -13.352 -17.828 1 93.44 51 HIS B CA 1
ATOM 1253 C C . HIS B 1 51 ? 4.262 -13.391 -17.781 1 93.44 51 HIS B C 1
ATOM 1255 O O . HIS B 1 51 ? 4.844 -14.172 -17.016 1 93.44 51 HIS B O 1
ATOM 1261 N N . ASP B 1 52 ? 4.926 -12.562 -18.422 1 92.81 52 ASP B N 1
ATOM 1262 C CA . ASP B 1 52 ? 6.383 -12.617 -18.5 1 92.81 52 ASP B CA 1
ATOM 1263 C C . ASP B 1 52 ? 7.02 -11.727 -17.422 1 92.81 52 ASP B C 1
ATOM 1265 O O . ASP B 1 52 ? 8.211 -11.844 -17.141 1 92.81 52 ASP B O 1
ATOM 1269 N N . THR B 1 53 ? 6.262 -10.891 -16.797 1 94.94 53 THR B N 1
ATOM 1270 C CA . THR B 1 53 ? 6.859 -9.875 -15.945 1 94.94 53 THR B CA 1
ATOM 1271 C C . THR B 1 53 ? 6.309 -9.969 -14.523 1 94.94 53 THR B C 1
ATOM 1273 O O . THR B 1 53 ? 6.922 -9.469 -13.578 1 94.94 53 THR B O 1
ATOM 1276 N N . LEU B 1 54 ? 5.191 -10.711 -14.43 1 96.5 54 LEU B N 1
ATOM 1277 C CA . LEU B 1 54 ? 4.453 -10.648 -13.172 1 96.5 54 LEU B CA 1
ATOM 1278 C C . LEU B 1 54 ? 3.762 -11.977 -12.883 1 96.5 54 LEU B C 1
ATOM 1280 O O . LEU B 1 54 ? 3.146 -12.57 -13.773 1 96.5 54 LEU B O 1
ATOM 1284 N N . ARG B 1 55 ? 3.949 -12.5 -11.648 1 97.12 55 ARG B N 1
ATOM 1285 C CA . ARG B 1 55 ? 3.154 -13.617 -11.148 1 97.12 55 ARG B CA 1
ATOM 1286 C C . ARG B 1 55 ? 2.051 -13.133 -10.219 1 97.12 55 ARG B C 1
ATOM 1288 O O . ARG B 1 55 ? 2.242 -12.172 -9.469 1 97.12 55 ARG B O 1
ATOM 1295 N N . ILE B 1 56 ? 0.954 -13.773 -10.281 1 98.38 56 ILE B N 1
ATOM 1296 C CA . ILE B 1 56 ? -0.132 -13.445 -9.367 1 98.38 56 ILE B CA 1
ATOM 1297 C C . ILE B 1 56 ? -0.29 -14.562 -8.336 1 98.38 56 ILE B C 1
ATOM 1299 O O . ILE B 1 56 ? -0.332 -15.742 -8.688 1 98.38 56 ILE B O 1
ATOM 1303 N N . ALA B 1 57 ? -0.285 -14.227 -7.094 1 98.75 57 ALA B N 1
ATOM 1304 C CA . ALA B 1 57 ? -0.433 -15.148 -5.973 1 98.75 57 ALA B CA 1
ATOM 1305 C C . ALA B 1 57 ? -1.725 -14.883 -5.203 1 98.75 57 ALA B C 1
ATOM 1307 O O . ALA B 1 57 ? -2.049 -13.727 -4.906 1 98.75 57 ALA B O 1
ATOM 1308 N N . LYS B 1 58 ? -2.463 -15.883 -4.965 1 98.81 58 LYS B N 1
ATOM 1309 C CA . LYS B 1 58 ? -3.68 -15.781 -4.164 1 98.81 58 LYS B CA 1
ATOM 1310 C C . LYS B 1 58 ? -3.459 -16.328 -2.754 1 98.81 58 LYS B C 1
ATOM 1312 O O . LYS B 1 58 ? -3.021 -17.469 -2.586 1 98.81 58 LYS B O 1
ATOM 1317 N N . VAL B 1 59 ? -3.748 -15.531 -1.767 1 98.88 59 VAL B N 1
ATOM 1318 C CA . VAL B 1 59 ? -3.613 -15.906 -0.364 1 98.88 59 VAL B CA 1
ATOM 1319 C C . VAL B 1 59 ? -4.969 -15.812 0.33 1 98.88 59 VAL B C 1
ATOM 1321 O O . VAL B 1 59 ? -5.508 -14.719 0.511 1 98.88 59 VAL B O 1
ATOM 1324 N N . ASN B 1 60 ? -5.547 -16.969 0.741 1 98.94 60 ASN B N 1
ATOM 1325 C CA . ASN B 1 60 ? -6.805 -16.984 1.481 1 98.94 60 ASN B CA 1
ATOM 1326 C C . ASN B 1 60 ? -6.641 -16.391 2.879 1 98.94 60 ASN B C 1
ATOM 1328 O O . ASN B 1 60 ? -5.949 -16.969 3.723 1 98.94 60 ASN B O 1
ATOM 1332 N N . ALA B 1 61 ? -7.289 -15.305 3.084 1 98.69 61 ALA B N 1
ATOM 1333 C CA . ALA B 1 61 ? -7.125 -14.547 4.324 1 98.69 61 ALA B CA 1
ATOM 1334 C C . ALA B 1 61 ? -7.633 -15.344 5.523 1 98.69 61 ALA B C 1
ATOM 1336 O O . ALA B 1 61 ? -7.129 -15.188 6.637 1 98.69 61 ALA B O 1
ATOM 1337 N N . ASP B 1 62 ? -8.625 -16.203 5.332 1 98.44 62 ASP B N 1
ATOM 1338 C CA . ASP B 1 62 ? -9.195 -17 6.414 1 98.44 62 ASP B CA 1
ATOM 1339 C C . ASP B 1 62 ? -8.203 -18.062 6.883 1 98.44 62 ASP B C 1
ATOM 1341 O O . ASP B 1 62 ? -8.234 -18.484 8.039 1 98.44 62 ASP B O 1
ATOM 1345 N N . GLU B 1 63 ? -7.312 -18.422 6.023 1 98.5 63 GLU B N 1
ATOM 1346 C CA . GLU B 1 63 ? -6.477 -19.594 6.273 1 98.5 63 GLU B CA 1
ATOM 1347 C C . GLU B 1 63 ? -5.031 -19.188 6.551 1 98.5 63 GLU B C 1
ATOM 1349 O O . GLU B 1 63 ? -4.207 -20.031 6.91 1 98.5 63 GLU B O 1
ATOM 1354 N N . ASN B 1 64 ? -4.738 -17.984 6.344 1 98.62 64 ASN B N 1
ATOM 1355 C CA . ASN B 1 64 ? -3.352 -17.531 6.406 1 98.62 64 ASN B CA 1
ATOM 1356 C C . ASN B 1 64 ? -3.209 -16.281 7.266 1 98.62 64 ASN B C 1
ATOM 1358 O O . ASN B 1 64 ? -2.738 -15.242 6.793 1 98.62 64 ASN B O 1
ATOM 1362 N N . LYS B 1 65 ? -3.418 -16.438 8.562 1 98 65 LYS B N 1
ATOM 1363 C CA . LYS B 1 65 ? -3.482 -15.344 9.516 1 98 65 LYS B CA 1
ATOM 1364 C C . LYS B 1 65 ? -2.098 -14.758 9.773 1 98 65 LYS B C 1
ATOM 1366 O O . LYS B 1 65 ? -1.967 -13.562 10.047 1 98 65 LYS B O 1
ATOM 1371 N N . GLN B 1 66 ? -1.104 -15.602 9.617 1 98.25 66 GLN B N 1
ATOM 1372 C CA . GLN B 1 66 ? 0.253 -15.133 9.883 1 98.25 66 GLN B CA 1
ATOM 1373 C C . GLN B 1 66 ? 0.642 -14.016 8.914 1 98.25 66 GLN B C 1
ATOM 1375 O O . GLN B 1 66 ? 1.116 -12.961 9.344 1 98.25 66 GLN B O 1
ATOM 1380 N N . HIS B 1 67 ? 0.427 -14.188 7.672 1 98.19 67 HIS B N 1
ATOM 1381 C CA . HIS B 1 67 ? 0.846 -13.188 6.699 1 98.19 67 HIS B CA 1
ATOM 1382 C C . HIS B 1 67 ? -0.153 -12.031 6.629 1 98.19 67 HIS B C 1
ATOM 1384 O O . HIS B 1 67 ? 0.208 -10.914 6.266 1 98.19 67 HIS B O 1
ATOM 1390 N N . MET B 1 68 ? -1.463 -12.289 7.016 1 97.94 68 MET B N 1
ATOM 1391 C CA . MET B 1 68 ? -2.387 -11.18 7.219 1 97.94 68 MET B CA 1
ATOM 1392 C C . MET B 1 68 ? -1.843 -10.203 8.258 1 97.94 68 MET B C 1
ATOM 1394 O O . MET B 1 68 ? -1.836 -8.992 8.039 1 97.94 68 MET B O 1
ATOM 1398 N N . GLU B 1 69 ? -1.383 -10.797 9.352 1 97.56 69 GLU B N 1
ATOM 1399 C CA . GLU B 1 69 ? -0.847 -9.984 10.438 1 97.56 69 GLU B CA 1
ATOM 1400 C C . GLU B 1 69 ? 0.487 -9.352 10.047 1 97.56 69 GLU B C 1
ATOM 1402 O O . GLU B 1 69 ? 0.697 -8.156 10.258 1 97.56 69 GLU B O 1
ATOM 1407 N N . LYS B 1 70 ? 1.364 -10.109 9.438 1 97.62 70 LYS B N 1
ATOM 1408 C CA . LYS B 1 70 ? 2.707 -9.656 9.086 1 97.62 70 LYS B CA 1
ATOM 1409 C C . LYS B 1 70 ? 2.65 -8.438 8.172 1 97.62 70 LYS B C 1
ATOM 1411 O O . LYS B 1 70 ? 3.461 -7.516 8.305 1 97.62 70 LYS B O 1
ATOM 1416 N N . TYR B 1 71 ? 1.684 -8.43 7.316 1 98.19 71 TYR B N 1
ATOM 1417 C CA . TYR B 1 71 ? 1.622 -7.348 6.344 1 98.19 71 TYR B CA 1
ATOM 1418 C C . TYR B 1 71 ? 0.472 -6.398 6.656 1 98.19 71 TYR B C 1
ATOM 1420 O O . TYR B 1 71 ? 0.12 -5.547 5.836 1 98.19 71 TYR B O 1
ATOM 1428 N N . SER B 1 72 ? -0.092 -6.543 7.852 1 97.81 72 SER B N 1
ATOM 1429 C CA . SER B 1 72 ? -1.138 -5.652 8.344 1 97.81 72 SER B CA 1
ATOM 1430 C C . SER B 1 72 ? -2.27 -5.512 7.332 1 97.81 72 SER B C 1
ATOM 1432 O O . SER B 1 72 ? -2.697 -4.398 7.02 1 97.81 72 SER B O 1
ATOM 1434 N N . VAL B 1 73 ? -2.711 -6.676 6.855 1 98 73 VAL B N 1
ATOM 1435 C CA . VAL B 1 73 ? -3.875 -6.695 5.977 1 98 73 VAL B CA 1
ATOM 1436 C C . VAL B 1 73 ? -5.148 -6.523 6.801 1 98 73 VAL B C 1
ATOM 1438 O O . VAL B 1 73 ? -5.512 -7.406 7.586 1 98 73 VAL B O 1
ATOM 1441 N N . ARG B 1 74 ? -5.832 -5.387 6.559 1 95.12 74 ARG B N 1
ATOM 1442 C CA . ARG B 1 74 ? -6.953 -5.047 7.426 1 95.12 74 ARG B CA 1
ATOM 1443 C C . ARG B 1 74 ? -8.25 -4.949 6.633 1 95.12 74 ARG B C 1
ATOM 1445 O O . ARG B 1 74 ? -9.312 -4.691 7.199 1 95.12 74 ARG B O 1
ATOM 1452 N N . GLY B 1 75 ? -8.195 -5.172 5.418 1 96.94 75 GLY B N 1
ATOM 1453 C CA . GLY B 1 75 ? -9.328 -5.184 4.508 1 96.94 75 GLY B CA 1
ATOM 1454 C C . GLY B 1 75 ? -9.109 -6.078 3.299 1 96.94 75 GLY B C 1
ATOM 1455 O O . GLY B 1 75 ? -7.969 -6.395 2.951 1 96.94 75 GLY B O 1
ATOM 1456 N N . LEU B 1 76 ? -10.305 -6.523 2.738 1 98.31 76 LEU B N 1
ATOM 1457 C CA . LEU B 1 76 ? -10.234 -7.359 1.547 1 98.31 76 LEU B CA 1
ATOM 1458 C C . LEU B 1 76 ? -11.023 -6.742 0.399 1 98.31 76 LEU B C 1
ATOM 1460 O O . LEU B 1 76 ? -12.047 -6.086 0.625 1 98.31 76 LEU B O 1
ATOM 1464 N N . PRO B 1 77 ? -10.555 -7.047 -0.816 1 98.88 77 PRO B N 1
ATOM 1465 C CA . PRO B 1 77 ? -9.242 -7.605 -1.152 1 98.88 77 PRO B CA 1
ATOM 1466 C C . PRO B 1 77 ? -8.094 -6.637 -0.861 1 98.88 77 PRO B C 1
ATOM 1468 O O . PRO B 1 77 ? -8.32 -5.43 -0.733 1 98.88 77 PRO B O 1
ATOM 1471 N N . SER B 1 78 ? -6.969 -7.07 -0.522 1 98.88 78 SER B N 1
ATOM 1472 C CA . SER B 1 78 ? -5.723 -6.312 -0.528 1 98.88 78 SER B CA 1
ATOM 1473 C C . SER B 1 78 ? -4.738 -6.871 -1.554 1 98.88 78 SER B C 1
ATOM 1475 O O . SER B 1 78 ? -4.488 -8.078 -1.589 1 98.88 78 SER B O 1
ATOM 1477 N N . ILE B 1 79 ? -4.285 -6.016 -2.404 1 98.88 79 ILE B N 1
ATOM 1478 C CA . ILE B 1 79 ? -3.363 -6.359 -3.482 1 98.88 79 ILE B CA 1
ATOM 1479 C C . ILE B 1 79 ? -1.979 -5.789 -3.18 1 98.88 79 ILE B C 1
ATOM 1481 O O . ILE B 1 79 ? -1.788 -4.57 -3.18 1 98.88 79 ILE B O 1
ATOM 1485 N N . LEU B 1 80 ? -1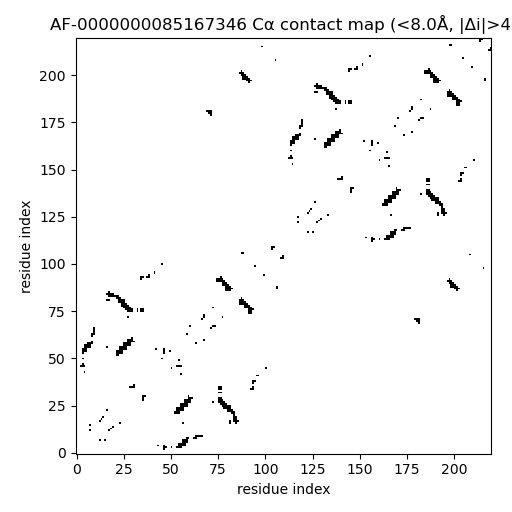.023 -6.648 -2.896 1 98.88 80 LEU B N 1
ATOM 1486 C CA . LEU B 1 80 ? 0.333 -6.219 -2.57 1 98.88 80 LEU B CA 1
ATOM 1487 C C . LEU B 1 80 ? 1.308 -6.617 -3.674 1 98.88 80 LEU B C 1
ATOM 1489 O O . LEU B 1 80 ? 1.312 -7.766 -4.117 1 98.88 80 LEU B O 1
ATOM 1493 N N . LEU B 1 81 ? 2.102 -5.672 -4.125 1 98.94 81 LEU B N 1
ATOM 1494 C CA . LEU B 1 81 ? 3.127 -5.949 -5.125 1 98.94 81 LEU B CA 1
ATOM 1495 C C . LEU B 1 81 ? 4.496 -6.105 -4.473 1 98.94 81 LEU B C 1
ATOM 1497 O O . LEU B 1 81 ? 4.957 -5.211 -3.762 1 98.94 81 LEU B O 1
ATOM 1501 N N . PHE B 1 82 ? 5.062 -7.277 -4.699 1 98.81 82 PHE B N 1
ATOM 1502 C CA . PHE B 1 82 ? 6.414 -7.555 -4.223 1 98.81 82 PHE B CA 1
ATOM 1503 C C . PHE B 1 82 ? 7.402 -7.586 -5.383 1 98.81 82 PHE B C 1
ATOM 1505 O O . PHE B 1 82 ? 7.125 -8.18 -6.426 1 98.81 82 PHE B O 1
ATOM 1512 N N . VAL B 1 83 ? 8.508 -6.938 -5.227 1 98.19 83 VAL B N 1
ATOM 1513 C CA . VAL B 1 83 ? 9.641 -6.969 -6.141 1 98.19 83 VAL B CA 1
ATOM 1514 C C . VAL B 1 83 ? 10.922 -7.27 -5.367 1 98.19 83 VAL B C 1
ATOM 1516 O O . VAL B 1 83 ? 11.227 -6.602 -4.379 1 98.19 83 VAL B O 1
ATOM 1519 N N . ASP B 1 84 ? 11.578 -8.359 -5.781 1 97.31 84 ASP B N 1
ATOM 1520 C CA . ASP B 1 84 ? 12.812 -8.773 -5.117 1 97.31 84 ASP B CA 1
ATOM 1521 C C . ASP B 1 84 ? 12.586 -8.984 -3.619 1 97.31 84 ASP B C 1
ATOM 1523 O O . ASP B 1 84 ? 13.391 -8.539 -2.797 1 97.31 84 ASP B O 1
ATOM 1527 N N . GLY B 1 85 ? 11.43 -9.508 -3.35 1 97.56 85 GLY B N 1
ATOM 1528 C CA . GLY B 1 85 ? 11.133 -9.938 -1.994 1 97.56 85 GLY B CA 1
ATOM 1529 C C . GLY B 1 85 ? 10.68 -8.805 -1.093 1 97.56 85 GLY B C 1
ATOM 1530 O O . GLY B 1 85 ? 10.461 -9.008 0.104 1 97.56 85 GLY B O 1
ATOM 1531 N N . VAL B 1 86 ? 10.484 -7.57 -1.664 1 97.31 86 VAL B N 1
ATOM 1532 C CA . VAL B 1 86 ? 10.102 -6.402 -0.873 1 97.31 86 VAL B CA 1
ATOM 1533 C C . VAL B 1 86 ? 8.773 -5.844 -1.375 1 97.31 86 VAL B C 1
ATOM 1535 O O . VAL B 1 86 ? 8.547 -5.754 -2.584 1 97.31 86 VAL B O 1
ATOM 1538 N N . GLU B 1 87 ? 7.891 -5.527 -0.389 1 98.56 87 GLU B N 1
ATOM 1539 C CA . GLU B 1 87 ? 6.664 -4.855 -0.803 1 98.56 87 GLU B CA 1
ATOM 1540 C C . GLU B 1 87 ? 6.965 -3.49 -1.415 1 98.56 87 GLU B C 1
ATOM 1542 O O . GLU B 1 87 ? 7.629 -2.656 -0.793 1 98.56 87 GLU B O 1
ATOM 1547 N N . ARG B 1 88 ? 6.418 -3.275 -2.627 1 98.06 88 ARG B N 1
ATOM 1548 C CA . ARG B 1 88 ? 6.656 -2.027 -3.342 1 98.06 88 ARG B CA 1
ATOM 1549 C C . ARG B 1 88 ? 5.441 -1.107 -3.256 1 98.06 88 ARG B C 1
ATOM 1551 O O . ARG B 1 88 ? 5.578 0.117 -3.312 1 98.06 88 ARG B O 1
ATOM 1558 N N . ALA B 1 89 ? 4.32 -1.737 -3.189 1 98.69 89 ALA B N 1
ATOM 1559 C CA . ALA B 1 89 ? 3.07 -0.981 -3.201 1 98.69 89 ALA B CA 1
ATOM 1560 C C . ALA B 1 89 ? 1.885 -1.873 -2.842 1 98.69 89 ALA B C 1
ATOM 1562 O O . ALA B 1 89 ? 2.004 -3.102 -2.832 1 98.69 89 ALA B O 1
ATOM 1563 N N . ARG B 1 90 ? 0.768 -1.242 -2.521 1 98.75 90 ARG B N 1
ATOM 1564 C CA . ARG B 1 90 ? -0.447 -2.027 -2.33 1 98.75 90 ARG B CA 1
ATOM 1565 C C . ARG B 1 90 ? -1.69 -1.188 -2.6 1 98.75 90 ARG B C 1
ATOM 1567 O O . ARG B 1 90 ? -1.633 0.044 -2.57 1 98.75 90 ARG B O 1
ATOM 1574 N N . LEU B 1 91 ? -2.703 -1.838 -2.928 1 98.75 91 LEU B N 1
ATOM 1575 C CA . LEU B 1 91 ? -4.066 -1.328 -3.051 1 98.75 91 LEU B CA 1
ATOM 1576 C C . LEU B 1 91 ? -5.023 -2.121 -2.168 1 98.75 91 LEU B C 1
ATOM 1578 O O . LEU B 1 91 ? -4.91 -3.346 -2.064 1 98.75 91 LEU B O 1
ATOM 1582 N N . VAL B 1 92 ? -5.918 -1.347 -1.561 1 98.5 92 VAL B N 1
ATOM 1583 C CA . VAL B 1 92 ? -6.895 -2.014 -0.705 1 98.5 92 VAL B CA 1
ATOM 1584 C C . VAL B 1 92 ? -8.297 -1.834 -1.284 1 98.5 92 VAL B C 1
ATOM 1586 O O . VAL B 1 92 ? -8.672 -0.729 -1.682 1 98.5 92 VAL B O 1
ATOM 1589 N N . GLY B 1 93 ? -9.047 -2.914 -1.381 1 97.94 93 GLY B N 1
ATOM 1590 C CA . GLY B 1 93 ? -10.414 -2.879 -1.883 1 97.94 93 GLY B CA 1
ATOM 1591 C C . GLY B 1 93 ? -10.508 -3.158 -3.371 1 97.94 93 GLY B C 1
ATOM 1592 O O . GLY B 1 93 ? -9.516 -3.51 -4.008 1 97.94 93 GLY B O 1
ATOM 1593 N N . MET B 1 94 ? -11.711 -3.047 -3.902 1 97.69 94 MET B N 1
ATOM 1594 C CA . MET B 1 94 ? -11.961 -3.303 -5.32 1 97.69 94 MET B CA 1
ATOM 1595 C C . MET B 1 94 ? -11.227 -2.287 -6.191 1 97.69 94 MET B C 1
ATOM 1597 O O . MET B 1 94 ? -11.188 -1.1 -5.863 1 97.69 94 MET B O 1
ATOM 1601 N N . GLN B 1 95 ? -10.602 -2.793 -7.199 1 97.75 95 GLN B N 1
ATOM 1602 C CA . GLN B 1 95 ? -9.93 -1.979 -8.203 1 97.75 95 GLN B CA 1
ATOM 1603 C C . GLN B 1 95 ? -10.445 -2.307 -9.609 1 97.75 95 GLN B C 1
ATOM 1605 O O . GLN B 1 95 ? -10.727 -3.465 -9.914 1 97.75 95 GLN B O 1
ATOM 1610 N N . SER B 1 96 ? -10.492 -1.275 -10.469 1 97.31 96 SER B N 1
ATOM 1611 C CA . SER B 1 96 ? -10.781 -1.543 -11.875 1 97.31 96 SER B CA 1
ATOM 1612 C C . SER B 1 96 ? -9.57 -2.152 -12.578 1 97.31 96 SER B C 1
ATOM 1614 O O . SER B 1 96 ? -8.438 -2.025 -12.102 1 97.31 96 SER B O 1
ATOM 1616 N N . LYS B 1 97 ? -9.867 -2.807 -13.703 1 97.31 97 LYS B N 1
ATOM 1617 C CA . LYS B 1 97 ? -8.766 -3.35 -14.492 1 97.31 97 LYS B CA 1
ATOM 1618 C C . LYS B 1 97 ? -7.793 -2.25 -14.906 1 97.31 97 LYS B C 1
ATOM 1620 O O . LYS B 1 97 ? -6.574 -2.436 -14.844 1 97.31 97 LYS B O 1
ATOM 1625 N N . THR B 1 98 ? -8.367 -1.141 -15.305 1 96.94 98 THR B N 1
ATOM 1626 C CA . THR B 1 98 ? -7.547 -0.015 -15.742 1 96.94 98 THR B CA 1
ATOM 1627 C C . THR B 1 98 ? -6.625 0.447 -14.617 1 96.94 98 THR B C 1
ATOM 1629 O O . THR B 1 98 ? -5.434 0.675 -14.844 1 96.94 98 THR B O 1
ATOM 1632 N N . ARG B 1 99 ? -7.129 0.566 -13.414 1 96.88 99 ARG B N 1
ATOM 1633 C CA . ARG B 1 99 ? -6.32 0.997 -12.281 1 96.88 99 ARG B CA 1
ATOM 1634 C C . ARG B 1 99 ? -5.23 -0.023 -11.961 1 96.88 99 ARG B C 1
ATOM 1636 O O . ARG B 1 99 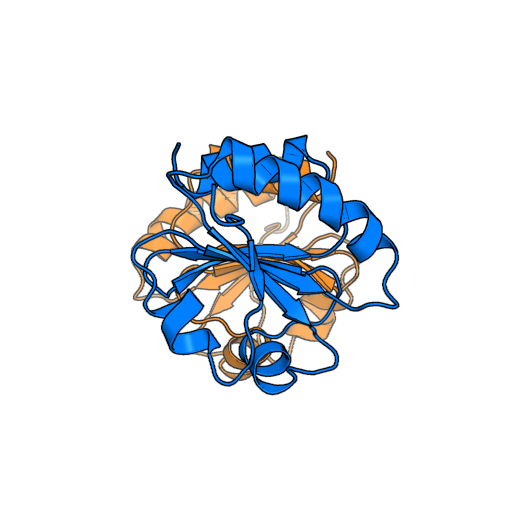? -4.094 0.347 -11.672 1 96.88 99 ARG B O 1
ATOM 1643 N N . LEU B 1 100 ? -5.602 -1.294 -12.039 1 98.31 100 LEU B N 1
ATOM 1644 C CA . LEU B 1 100 ? -4.625 -2.346 -11.773 1 98.31 100 LEU B CA 1
ATOM 1645 C C . LEU B 1 100 ? -3.498 -2.314 -12.797 1 98.31 100 LEU B C 1
ATOM 1647 O O . LEU B 1 100 ? -2.326 -2.459 -12.445 1 98.31 100 LEU B O 1
ATOM 1651 N N . VAL B 1 101 ? -3.85 -2.141 -14.055 1 97.81 101 VAL B N 1
ATOM 1652 C CA . VAL B 1 101 ? -2.854 -2.086 -15.117 1 97.81 101 VAL B CA 1
ATOM 1653 C C . VAL B 1 101 ? -1.927 -0.893 -14.898 1 97.81 101 VAL B C 1
ATOM 1655 O O . VAL B 1 101 ? -0.703 -1.032 -14.953 1 97.81 101 VAL B O 1
ATOM 1658 N N . THR B 1 102 ? -2.504 0.249 -14.633 1 96.62 102 THR B N 1
ATOM 1659 C CA . THR B 1 102 ? -1.715 1.449 -14.383 1 96.62 102 THR B CA 1
ATOM 1660 C C . THR B 1 102 ? -0.798 1.25 -13.18 1 96.62 102 THR B C 1
ATOM 1662 O O . THR B 1 102 ? 0.379 1.614 -13.219 1 96.62 102 THR B O 1
ATOM 1665 N N . PHE B 1 103 ? -1.311 0.687 -12.164 1 97.25 103 PHE B N 1
ATOM 1666 C CA . PHE B 1 103 ? -0.591 0.385 -10.93 1 97.25 103 PHE B CA 1
ATOM 1667 C C . PHE B 1 103 ? 0.624 -0.49 -11.219 1 97.25 103 PHE B C 1
ATOM 1669 O O . PHE B 1 103 ? 1.74 -0.162 -10.805 1 97.25 103 PHE B O 1
ATOM 1676 N N . ILE B 1 104 ? 0.371 -1.545 -11.961 1 97.75 104 ILE B N 1
ATOM 1677 C CA . ILE B 1 104 ? 1.428 -2.502 -12.266 1 97.75 104 ILE B CA 1
ATOM 1678 C C . ILE B 1 104 ? 2.479 -1.845 -13.156 1 97.75 104 ILE B C 1
ATOM 1680 O O . ILE B 1 104 ? 3.678 -1.929 -12.883 1 97.75 104 ILE B O 1
ATOM 1684 N N . GLU B 1 105 ? 2.045 -1.158 -14.172 1 96.75 105 GLU B N 1
ATOM 1685 C CA . GLU B 1 105 ? 2.977 -0.534 -15.109 1 96.75 105 GLU B CA 1
ATOM 1686 C C . GLU B 1 105 ? 3.812 0.542 -14.422 1 96.75 105 GLU B C 1
ATOM 1688 O O . GLU B 1 105 ? 5.016 0.646 -14.656 1 96.75 105 GLU B O 1
ATOM 1693 N N . ASP B 1 106 ? 3.199 1.334 -13.602 1 95.75 106 ASP B N 1
ATOM 1694 C CA . ASP B 1 106 ? 3.918 2.381 -12.883 1 95.75 106 ASP B CA 1
ATOM 1695 C C . ASP B 1 106 ? 4.961 1.785 -11.945 1 95.75 106 ASP B C 1
ATOM 1697 O O . ASP B 1 106 ? 6.125 2.189 -11.961 1 95.75 106 ASP B O 1
ATOM 1701 N N . GLN B 1 107 ? 4.578 0.77 -11.211 1 96.75 107 GLN B N 1
ATOM 1702 C CA . GLN B 1 107 ? 5.426 0.268 -10.141 1 96.75 107 GLN B CA 1
ATOM 1703 C C . GLN B 1 107 ? 6.535 -0.628 -10.688 1 96.75 107 GLN B C 1
ATOM 1705 O O . GLN B 1 107 ? 7.594 -0.757 -10.07 1 96.75 107 GLN B O 1
ATOM 1710 N N . LEU B 1 108 ? 6.262 -1.179 -11.844 1 96.75 108 LEU B N 1
ATOM 1711 C CA . LEU B 1 108 ? 7.285 -2.02 -12.461 1 96.75 108 LEU B CA 1
ATOM 1712 C C . LEU B 1 108 ? 8.031 -1.26 -13.555 1 96.75 108 LEU B C 1
ATOM 1714 O O . LEU B 1 108 ? 8.914 -1.814 -14.211 1 96.75 108 LEU B O 1
ATOM 1718 N N . GLU B 1 109 ? 7.621 0.041 -13.641 1 92.81 109 GLU B N 1
ATOM 1719 C CA . GLU B 1 109 ? 8.266 0.909 -14.617 1 92.81 109 GLU B CA 1
ATOM 1720 C C . GLU B 1 109 ? 8.242 0.288 -16.016 1 92.81 109 GLU B C 1
ATOM 1722 O O . GLU B 1 109 ? 9.273 0.2 -16.672 1 92.81 109 GLU B O 1
ATOM 1727 N N . LEU B 1 110 ? 7.117 -0.232 -16.328 1 91 110 LEU B N 1
ATOM 1728 C CA . LEU B 1 110 ? 6.898 -0.847 -17.625 1 91 110 LEU B CA 1
ATOM 1729 C C . LEU B 1 110 ? 6.414 0.185 -18.641 1 91 110 LEU B C 1
ATOM 1731 O O . LEU B 1 110 ? 5.785 1.179 -18.266 1 91 110 LEU B O 1
#

Organism: Herbaspirillum seropedicae (strain SmR1) (NCBI:txid757424)

Nearest PDB structures (foldseek):
  2tir-assembly1_A  TM=9.746E-01  e=5.910E-16  Escherichia coli
  2h75-assembly1_A  TM=9.832E-01  e=6.042E-15  Escherichia coli
  2h6x-assembly1_A  TM=9.748E-01  e=4.951E-15  Escherichia coli
  4ba7-assembly2_B  TM=9.905E-01  e=8.422E-15  synthetic construct
  5hr3-assembly2_B  TM=9.770E-01  e=6.042E-15  Escherichia coli

pLDDT: mean 96.33, std 8.1, range [41.0, 98.94]

Secondary structure (DSSP, 8-state):
---SEEE--TTTHIIIIIT-SSEEEEEEE-TT-HHHHHHHHHHHHHHHHTTTTEEEEEEETTT-HHHHHHTT--SSSEEEEEETTEEEEEEES---HHHHHHHHHHHTT-/---SEEE--TTTHIIIIIT-SSEEEEEEE-TT-HHHHHHHHHHHHHHHHTTTTEEEEEEETTT-HHHHHHTT--SSSEEEEEETTEEEEEEES---HHHHHHHHHHHTT-

Foldseek 3Di:
DPQLEEEDALVCCCVPAQQDQAKEKEWEAAPPDVLRVVCVVLVSVVCVVCVPHYRYYYYHCVHHVPVCVVVVPDAPTKIFIDDNRDTQDIDGTHDDSVRVVVVCCVSSVD/DPQLEEEDALVCCCVPAQQDQAKEKEWEAAPPDVLRVVCVVLVSVVCVVCVPHYRYYYYHCVHHVPVCVVVVPDAPTKIFIDDNRDTQDIDGTHDDSVRVVVVVCVSSVD